Protein AF-A0A2D4LIB2-F1 (afdb_monomer)

InterPro domains:
  IPR039721 D-glucuronyl C5-epimerase [PTHR13174] (1-254)
  IPR059154 D-glucuronyl C5-epimerase, beta-sandwich domain [PF21174] (165-255)

Structure (mmCIF, N/CA/C/O backbone):
data_AF-A0A2D4LIB2-F1
#
_entry.id   AF-A0A2D4LIB2-F1
#
loop_
_atom_site.group_PDB
_atom_site.id
_atom_site.type_symbol
_atom_site.label_atom_id
_atom_site.label_alt_id
_atom_site.label_comp_id
_atom_site.label_asym_id
_atom_site.label_entity_id
_atom_site.label_seq_id
_atom_site.pdbx_PDB_ins_code
_atom_site.Cartn_x
_atom_site.Cartn_y
_atom_site.Cartn_z
_atom_site.occupancy
_atom_site.B_iso_or_equiv
_atom_site.auth_seq_id
_atom_site.auth_comp_id
_atom_site.auth_asym_id
_atom_site.auth_atom_id
_atom_site.pdbx_PDB_model_num
ATOM 1 N N . GLU A 1 1 ? 16.995 -0.533 -49.719 1.00 93.75 1 GLU A N 1
ATOM 2 C CA . GLU A 1 1 ? 16.446 -1.834 -50.165 1.00 93.75 1 GLU A CA 1
ATOM 3 C C . GLU A 1 1 ? 16.455 -2.835 -49.018 1.00 93.75 1 GLU A C 1
ATOM 5 O O . GLU A 1 1 ? 17.121 -2.591 -48.014 1.00 93.75 1 GLU A O 1
ATOM 10 N N . ASP A 1 2 ? 15.695 -3.917 -49.139 1.00 95.62 2 ASP A N 1
ATOM 11 C CA . ASP A 1 2 ? 15.653 -4.980 -48.134 1.00 95.62 2 ASP A CA 1
ATOM 12 C C . ASP A 1 2 ? 16.861 -5.898 -48.322 1.00 95.62 2 ASP A C 1
ATOM 14 O O . ASP A 1 2 ? 17.218 -6.224 -49.454 1.00 95.62 2 ASP A O 1
ATOM 18 N N . ILE A 1 3 ? 17.488 -6.312 -47.222 1.00 97.50 3 ILE A N 1
ATOM 19 C CA . ILE A 1 3 ? 18.646 -7.212 -47.242 1.00 97.50 3 ILE A CA 1
ATOM 20 C C . ILE A 1 3 ? 18.499 -8.294 -46.173 1.00 97.50 3 ILE A C 1
ATOM 22 O O . ILE A 1 3 ? 18.006 -8.038 -45.072 1.00 97.50 3 ILE A O 1
ATOM 26 N N . ASP A 1 4 ? 18.933 -9.503 -46.510 1.00 98.19 4 ASP A N 1
ATOM 27 C CA . ASP A 1 4 ? 19.027 -10.610 -45.567 1.00 98.19 4 ASP A CA 1
ATOM 28 C C . ASP A 1 4 ? 20.322 -10.497 -44.761 1.00 98.19 4 ASP A C 1
ATOM 30 O O . ASP A 1 4 ? 21.414 -10.410 -45.324 1.00 98.19 4 ASP A O 1
ATOM 34 N N . CYS A 1 5 ? 20.199 -10.494 -43.435 1.00 98.00 5 CYS A N 1
ATOM 35 C CA . CYS A 1 5 ? 21.327 -10.460 -42.510 1.00 98.00 5 CYS A CA 1
ATOM 36 C C . CYS A 1 5 ? 21.432 -11.813 -41.801 1.00 98.00 5 CYS A C 1
ATOM 38 O O . CYS A 1 5 ? 20.586 -12.137 -40.965 1.00 98.00 5 CYS A O 1
ATOM 40 N N . LEU A 1 6 ? 22.450 -12.599 -42.154 1.00 98.12 6 LEU A N 1
ATOM 41 C CA . LEU A 1 6 ? 22.767 -13.868 -41.499 1.00 98.12 6 LEU A CA 1
ATOM 42 C C . LEU A 1 6 ? 23.527 -13.591 -40.197 1.00 98.12 6 LEU A C 1
ATOM 44 O O . LEU A 1 6 ? 24.585 -12.965 -40.213 1.00 98.12 6 LEU A O 1
ATOM 48 N N . ILE A 1 7 ? 22.970 -14.030 -39.072 1.00 98.19 7 ILE A N 1
ATOM 49 C CA . ILE A 1 7 ? 23.533 -13.821 -37.739 1.00 98.19 7 ILE A CA 1
ATOM 50 C C . ILE A 1 7 ? 24.219 -15.113 -37.299 1.00 98.19 7 ILE A C 1
ATOM 52 O O . ILE A 1 7 ? 23.556 -16.137 -37.148 1.00 98.19 7 ILE A O 1
ATOM 56 N N . ASN A 1 8 ? 25.541 -15.050 -37.102 1.00 97.44 8 ASN A N 1
ATOM 57 C CA . ASN A 1 8 ? 26.391 -16.157 -36.637 1.00 97.44 8 ASN A CA 1
ATOM 58 C C . ASN A 1 8 ? 26.203 -17.488 -37.396 1.00 97.44 8 ASN A C 1
ATOM 60 O O . ASN A 1 8 ? 26.377 -18.546 -36.807 1.00 97.44 8 ASN A O 1
ATOM 64 N N . ASP A 1 9 ? 25.818 -17.445 -38.676 1.00 97.62 9 ASP A N 1
ATOM 65 C CA . ASP A 1 9 ? 25.502 -18.625 -39.498 1.00 97.62 9 ASP A CA 1
ATOM 66 C C . ASP A 1 9 ? 24.335 -19.504 -38.990 1.00 97.62 9 ASP A C 1
ATOM 68 O O . ASP A 1 9 ? 24.150 -20.625 -39.465 1.00 97.62 9 ASP A O 1
ATOM 72 N N . GLU A 1 10 ? 23.502 -18.998 -38.074 1.00 97.06 10 GLU A N 1
ATOM 73 C CA . GLU A 1 10 ? 22.415 -19.770 -37.447 1.00 97.06 10 GLU A CA 1
ATOM 74 C C . GLU A 1 10 ? 21.023 -19.356 -37.937 1.00 97.06 10 GLU A C 1
ATOM 76 O O . GLU A 1 10 ? 20.193 -20.205 -38.273 1.00 97.06 10 GLU A O 1
ATOM 81 N N . HIS A 1 11 ? 20.746 -18.052 -37.996 1.00 96.31 11 HIS A N 1
ATOM 82 C CA . HIS A 1 11 ? 19.439 -17.539 -38.409 1.00 96.31 11 HIS A CA 1
ATOM 83 C C . HIS A 1 11 ? 19.550 -16.247 -39.214 1.00 96.31 11 HIS A C 1
ATOM 85 O O . HIS A 1 11 ? 20.472 -15.449 -39.048 1.00 96.31 11 HIS A O 1
ATOM 91 N N . THR A 1 12 ? 18.558 -16.016 -40.073 1.00 97.94 12 THR A N 1
ATOM 92 C CA . THR A 1 12 ? 18.494 -14.841 -40.949 1.00 97.94 12 THR A CA 1
ATOM 93 C C . THR A 1 12 ? 17.407 -13.880 -40.484 1.00 97.94 12 THR A C 1
ATOM 95 O O . THR A 1 12 ? 16.270 -14.289 -40.243 1.00 97.94 12 THR A O 1
ATOM 98 N N . ILE A 1 13 ? 17.734 -12.590 -40.411 1.00 98.06 13 ILE A N 1
ATOM 99 C CA . ILE A 1 13 ? 16.781 -11.505 -40.136 1.00 98.06 13 ILE A CA 1
ATOM 100 C C . ILE A 1 13 ? 16.670 -10.552 -41.331 1.00 98.06 13 ILE A C 1
ATOM 102 O O . ILE A 1 13 ? 17.552 -10.504 -42.188 1.00 98.06 13 ILE A O 1
ATOM 106 N N . LYS A 1 14 ? 15.586 -9.769 -41.376 1.00 98.19 14 LYS A N 1
ATOM 107 C CA . LYS A 1 14 ? 15.375 -8.736 -42.400 1.00 98.19 14 LYS A CA 1
ATOM 108 C C . LYS A 1 14 ? 15.945 -7.396 -41.939 1.00 98.19 14 LYS A C 1
ATOM 110 O O . LYS A 1 14 ? 15.457 -6.827 -40.965 1.00 98.19 14 LYS A O 1
ATOM 115 N N . GLY A 1 15 ? 16.951 -6.899 -42.654 1.00 97.69 15 GLY A N 1
ATOM 116 C CA . GLY A 1 15 ? 17.513 -5.561 -42.493 1.00 97.69 15 GLY A CA 1
ATOM 117 C C . GLY A 1 15 ? 17.069 -4.592 -43.591 1.00 97.69 15 GLY A C 1
ATOM 118 O O . GLY A 1 15 ? 16.281 -4.920 -44.486 1.00 97.69 15 GLY A O 1
ATOM 119 N N . ARG A 1 16 ? 17.611 -3.377 -43.532 1.00 98.31 16 ARG A N 1
ATOM 120 C CA . ARG A 1 16 ? 17.543 -2.375 -44.605 1.00 98.31 16 ARG A CA 1
ATOM 121 C C . ARG A 1 16 ? 18.960 -1.989 -45.016 1.00 98.31 16 ARG A C 1
ATOM 123 O O . ARG A 1 16 ? 19.847 -1.931 -44.174 1.00 98.31 16 ARG A O 1
ATOM 130 N N . ARG A 1 17 ? 19.175 -1.708 -46.297 1.00 97.69 17 ARG A N 1
ATOM 131 C CA . ARG A 1 17 ? 20.443 -1.199 -46.832 1.00 97.69 17 ARG A CA 1
ATOM 132 C C . ARG A 1 17 ? 20.215 0.096 -47.598 1.00 97.69 17 ARG A C 1
ATOM 134 O O . ARG A 1 17 ? 19.346 0.140 -48.473 1.00 97.69 17 ARG A O 1
ATOM 141 N N . GLU A 1 18 ? 21.024 1.110 -47.316 1.00 97.75 18 GLU A N 1
ATOM 142 C CA . GLU A 1 18 ? 21.077 2.365 -48.071 1.00 97.75 18 GLU A CA 1
ATOM 143 C C . GLU A 1 18 ? 22.531 2.637 -48.476 1.00 97.75 18 GLU A C 1
ATOM 145 O O . GLU A 1 18 ? 23.393 2.933 -47.652 1.00 97.75 18 GLU A O 1
ATOM 150 N N . GLY A 1 19 ? 22.842 2.447 -49.764 1.00 95.81 19 GLY A N 1
ATOM 151 C CA . GLY A 1 19 ? 24.216 2.518 -50.263 1.00 95.81 19 GLY A CA 1
ATOM 152 C C . GLY A 1 19 ? 25.131 1.478 -49.602 1.00 95.81 19 GLY A C 1
ATOM 153 O O . GLY A 1 19 ? 24.995 0.273 -49.836 1.00 95.81 19 GLY A O 1
ATOM 154 N N . ASN A 1 20 ? 26.075 1.948 -48.786 1.00 96.88 20 ASN A N 1
ATOM 155 C CA . ASN A 1 20 ? 27.024 1.102 -48.053 1.00 96.88 20 ASN A CA 1
ATOM 156 C C . ASN A 1 20 ? 26.619 0.850 -46.593 1.00 96.88 20 ASN A C 1
ATOM 158 O O . ASN A 1 20 ? 27.271 0.051 -45.925 1.00 96.88 20 ASN A O 1
ATOM 162 N N . GLU A 1 21 ? 25.567 1.501 -46.097 1.00 98.25 21 GLU A N 1
ATOM 163 C CA . GLU A 1 21 ? 25.102 1.348 -44.720 1.00 98.25 21 GLU A CA 1
ATOM 164 C C . GLU A 1 21 ? 24.036 0.254 -44.624 1.00 98.25 21 GLU A C 1
ATOM 166 O O . GLU A 1 21 ? 23.139 0.155 -45.466 1.00 98.25 21 GLU A O 1
ATOM 171 N N . VAL A 1 22 ? 24.143 -0.577 -43.585 1.00 98.00 22 VAL A N 1
ATOM 172 C CA . VAL A 1 22 ? 23.185 -1.638 -43.259 1.00 98.00 22 VAL A CA 1
ATOM 173 C C . VAL A 1 22 ? 22.565 -1.329 -41.902 1.00 98.00 22 VAL A C 1
ATOM 175 O O . VAL A 1 22 ? 23.270 -1.129 -40.915 1.00 98.00 22 VAL A O 1
ATOM 178 N N . PHE A 1 23 ? 21.240 -1.328 -41.855 1.00 98.31 23 PHE A N 1
ATOM 179 C CA . PHE A 1 23 ? 20.430 -1.052 -40.679 1.00 98.31 23 PHE A CA 1
ATOM 180 C C . PHE A 1 23 ? 19.736 -2.335 -40.229 1.00 98.31 23 PHE A C 1
ATOM 182 O O . PHE A 1 23 ? 19.078 -3.018 -41.021 1.00 98.31 23 PHE A O 1
ATOM 189 N N . LEU A 1 24 ? 19.866 -2.648 -38.943 1.00 98.44 24 LEU A N 1
ATOM 190 C CA . LEU A 1 24 ? 19.262 -3.827 -38.330 1.00 98.44 24 LEU A CA 1
ATOM 191 C C . LEU A 1 24 ? 17.990 -3.445 -37.563 1.00 98.44 24 LEU A C 1
ATOM 193 O O . LEU A 1 24 ? 17.928 -2.361 -36.976 1.00 98.44 24 LEU A O 1
ATOM 197 N N . PRO A 1 25 ? 16.971 -4.320 -37.532 1.00 98.06 25 PRO A N 1
ATOM 198 C CA . PRO A 1 25 ? 15.743 -4.042 -36.803 1.00 98.06 25 PRO A CA 1
ATOM 199 C C . PRO A 1 25 ? 16.004 -4.034 -35.294 1.00 98.06 25 PRO A C 1
ATOM 201 O O . PRO A 1 25 ? 16.549 -4.994 -34.742 1.00 98.06 25 PRO A O 1
ATOM 204 N N . PHE A 1 26 ? 15.560 -2.978 -34.605 1.00 98.31 26 PHE A N 1
ATOM 205 C CA . PHE A 1 26 ? 15.783 -2.854 -33.162 1.00 98.31 26 PHE A CA 1
ATOM 206 C C . PHE A 1 26 ? 15.142 -3.993 -32.354 1.00 98.31 26 PHE A C 1
ATOM 208 O O . PHE A 1 26 ? 15.701 -4.402 -31.348 1.00 98.31 26 PHE A O 1
ATOM 215 N N . SER A 1 27 ? 14.043 -4.587 -32.828 1.00 97.75 27 SER A N 1
ATOM 216 C CA . SER A 1 27 ? 13.424 -5.762 -32.191 1.00 97.75 27 SER A CA 1
ATOM 217 C C . SER A 1 27 ? 14.347 -6.986 -32.109 1.00 97.75 27 SER A C 1
ATOM 219 O O . SER A 1 27 ? 14.171 -7.830 -31.229 1.00 97.75 27 SER A O 1
ATOM 221 N N . TRP A 1 28 ? 15.323 -7.100 -33.017 1.00 98.12 28 TRP A N 1
ATOM 222 C CA . TRP A 1 28 ? 16.392 -8.090 -32.910 1.00 98.12 28 TRP A CA 1
ATOM 223 C C . TRP A 1 28 ? 17.509 -7.592 -31.988 1.00 98.12 28 TRP A C 1
ATOM 225 O O . TRP A 1 28 ? 17.922 -8.337 -31.106 1.00 98.12 28 TRP A O 1
ATOM 235 N N . VAL A 1 29 ? 17.951 -6.336 -32.146 1.00 98.38 29 VAL A N 1
ATOM 236 C CA . VAL A 1 29 ? 19.021 -5.727 -31.328 1.00 98.38 29 VAL A CA 1
ATOM 237 C C . VAL A 1 29 ? 18.690 -5.798 -29.831 1.00 98.38 29 VAL A C 1
ATOM 239 O O . VAL A 1 29 ? 19.526 -6.232 -29.048 1.00 98.38 29 VAL A O 1
ATOM 242 N N . GLU A 1 30 ? 17.465 -5.432 -29.449 1.00 98.25 30 GLU A N 1
ATOM 243 C CA . GLU A 1 30 ? 16.934 -5.476 -28.080 1.00 98.25 30 GLU A CA 1
ATOM 244 C C . GLU A 1 30 ? 17.098 -6.859 -27.448 1.00 98.25 30 GLU A C 1
ATOM 246 O O . GLU A 1 30 ? 17.653 -6.984 -26.360 1.00 98.25 30 GLU A O 1
ATOM 251 N N . LYS A 1 31 ? 16.667 -7.911 -28.150 1.00 97.81 31 LYS A N 1
ATOM 252 C CA . LYS A 1 31 ? 16.706 -9.284 -27.630 1.00 97.81 31 LYS A CA 1
ATOM 253 C C . LYS A 1 31 ? 18.100 -9.892 -27.670 1.00 97.81 31 LYS A C 1
ATOM 255 O O . LYS A 1 31 ? 18.456 -10.637 -26.769 1.00 97.81 31 LYS A O 1
ATOM 260 N N . TYR A 1 32 ? 18.860 -9.615 -28.725 1.00 98.00 32 TYR A N 1
ATOM 261 C CA . TYR A 1 32 ? 20.170 -10.220 -28.935 1.00 98.00 32 TYR A CA 1
ATOM 262 C C . TYR A 1 32 ? 21.236 -9.624 -28.006 1.00 98.00 32 TYR A C 1
ATOM 264 O O . TYR A 1 32 ? 22.094 -10.353 -27.522 1.00 98.00 32 TYR A O 1
ATOM 272 N N . PHE A 1 33 ? 21.177 -8.313 -27.745 1.00 98.25 33 PHE A N 1
ATOM 273 C CA . PHE A 1 33 ? 22.133 -7.617 -26.876 1.00 98.25 33 PHE A CA 1
ATOM 274 C C . PHE A 1 33 ? 21.591 -7.300 -25.475 1.00 98.25 33 PHE A C 1
ATOM 276 O O . PHE A 1 33 ? 22.323 -6.718 -24.680 1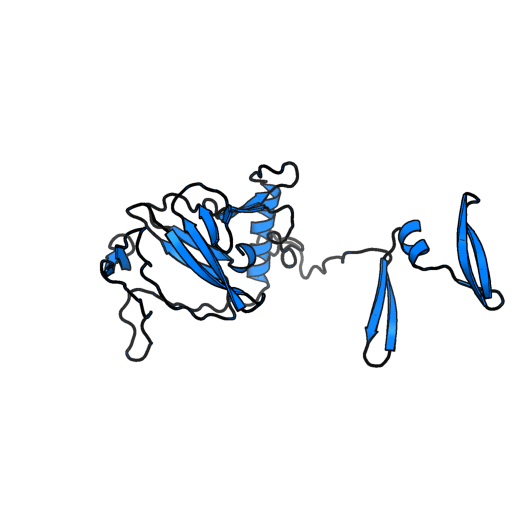.00 98.25 33 PHE A O 1
ATOM 283 N N . GLU A 1 34 ? 20.337 -7.653 -25.176 1.00 98.19 34 GLU A N 1
ATOM 284 C CA . GLU A 1 34 ? 19.665 -7.370 -23.896 1.00 98.19 34 GLU A CA 1
ATOM 285 C C . GLU A 1 34 ? 19.668 -5.872 -23.524 1.00 98.19 34 GLU A C 1
ATOM 287 O O . GLU A 1 34 ? 19.937 -5.468 -22.391 1.00 98.19 34 GLU A O 1
ATOM 292 N N . VAL A 1 35 ? 19.355 -5.032 -24.513 1.00 98.44 35 VAL A N 1
ATOM 293 C CA . VAL A 1 35 ? 19.328 -3.560 -24.422 1.00 98.44 35 VAL A CA 1
ATOM 294 C C . VAL A 1 35 ? 17.911 -3.022 -24.593 1.00 98.44 35 VAL A C 1
ATOM 296 O O . VAL A 1 35 ? 17.049 -3.706 -25.126 1.00 98.44 35 VAL A O 1
ATOM 299 N N . TYR A 1 36 ? 17.663 -1.778 -24.186 1.00 98.25 36 TYR A N 1
ATOM 300 C CA . TYR A 1 36 ? 16.318 -1.203 -24.111 1.00 98.25 36 TYR A CA 1
ATOM 301 C C . TYR A 1 36 ? 16.160 -0.047 -25.089 1.00 98.25 36 TYR A C 1
ATOM 303 O O . TYR A 1 36 ? 17.088 0.733 -25.315 1.00 98.25 36 TYR A O 1
ATOM 311 N N . GLY A 1 37 ? 14.959 0.118 -25.632 1.00 97.38 37 GLY A N 1
ATOM 312 C CA . GLY A 1 37 ? 14.656 1.292 -26.433 1.00 97.38 37 GLY A CA 1
ATOM 313 C C . GLY A 1 37 ? 13.170 1.523 -26.616 1.00 97.38 37 GLY A C 1
ATOM 314 O O . GLY A 1 37 ? 12.364 0.600 -26.545 1.00 97.38 37 GLY A O 1
ATOM 315 N N . LYS A 1 38 ? 12.795 2.782 -26.831 1.00 97.50 38 LYS A N 1
ATOM 316 C CA . LYS A 1 38 ? 11.406 3.170 -27.097 1.00 97.50 38 LYS A CA 1
ATOM 317 C 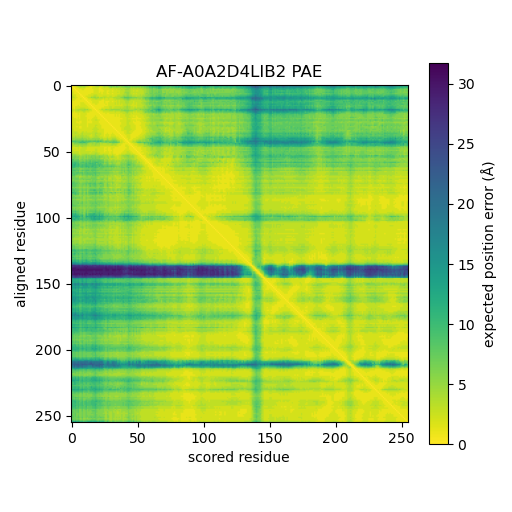C . LYS A 1 38 ? 11.341 4.423 -27.955 1.00 97.50 38 LYS A C 1
ATOM 319 O O . LYS A 1 38 ? 12.264 5.232 -27.950 1.00 97.50 38 LYS A O 1
ATOM 324 N N . ILE A 1 39 ? 10.225 4.607 -28.650 1.00 97.75 39 ILE A N 1
ATOM 325 C CA . ILE A 1 39 ? 9.915 5.874 -29.313 1.00 97.75 39 ILE A CA 1
ATOM 326 C C . ILE A 1 39 ? 9.242 6.784 -28.284 1.00 97.75 39 ILE A C 1
ATOM 328 O O . ILE A 1 39 ? 8.214 6.428 -27.710 1.00 97.75 39 ILE A O 1
ATOM 332 N N . ALA A 1 40 ? 9.849 7.937 -28.025 1.00 96.50 40 ALA A N 1
ATOM 333 C CA . ALA A 1 40 ? 9.296 9.000 -27.204 1.00 96.50 40 ALA A CA 1
ATOM 334 C C . ALA A 1 40 ? 8.749 10.110 -28.109 1.00 96.50 40 ALA A C 1
ATOM 336 O O . ALA A 1 40 ? 9.436 10.562 -29.028 1.00 96.50 40 ALA A O 1
ATOM 337 N N . GLN A 1 41 ? 7.516 10.533 -27.835 1.00 96.69 41 GLN A N 1
ATOM 338 C CA . GLN A 1 41 ? 6.868 11.636 -28.537 1.00 96.69 41 GLN A CA 1
ATOM 339 C C . GLN A 1 41 ? 7.197 12.945 -27.825 1.00 96.69 41 GLN A C 1
ATOM 341 O O . GLN A 1 41 ? 6.984 13.082 -26.618 1.00 96.69 41 GLN A O 1
ATOM 346 N N . TYR A 1 42 ? 7.719 13.897 -28.583 1.00 95.31 42 TYR A N 1
ATOM 347 C CA . TYR A 1 42 ? 7.969 15.264 -28.156 1.00 95.31 42 TYR A CA 1
ATOM 348 C C . TYR A 1 42 ? 7.081 16.213 -28.950 1.00 95.31 42 TYR A C 1
ATOM 350 O O . TYR A 1 42 ? 6.507 15.849 -29.976 1.00 95.31 42 TYR A O 1
ATOM 358 N N . ASP A 1 43 ? 6.970 17.452 -28.476 1.00 95.19 43 ASP A N 1
ATOM 359 C CA . ASP A 1 43 ? 6.219 18.471 -29.199 1.00 95.19 43 ASP A CA 1
ATOM 360 C C . ASP A 1 43 ? 6.850 18.708 -30.582 1.00 95.19 43 ASP A C 1
ATOM 362 O O . ASP A 1 43 ? 7.976 19.198 -30.704 1.00 95.19 43 ASP A O 1
ATOM 366 N N . GLY A 1 44 ? 6.135 18.277 -31.622 1.00 94.94 44 GLY A N 1
ATOM 367 C CA . GLY A 1 44 ? 6.531 18.407 -33.021 1.00 94.94 44 GLY A CA 1
ATOM 368 C C . GLY A 1 44 ? 7.467 17.330 -33.582 1.00 94.94 44 GLY A C 1
ATOM 369 O O . GLY A 1 44 ? 7.805 17.429 -34.761 1.00 94.94 44 GLY A O 1
ATOM 370 N N . TYR A 1 45 ? 7.895 16.317 -32.816 1.00 95.50 45 TYR A N 1
ATOM 371 C CA . TYR A 1 45 ? 8.719 15.227 -33.360 1.00 95.50 45 TYR A CA 1
ATOM 372 C C . TYR A 1 45 ? 8.740 13.966 -32.490 1.00 95.50 45 TYR A C 1
ATOM 374 O O . TYR A 1 45 ? 8.606 14.020 -31.270 1.00 95.50 45 TYR A O 1
ATOM 382 N N . ASP A 1 46 ? 9.034 12.837 -33.129 1.00 97.50 46 ASP A N 1
ATOM 383 C CA . ASP A 1 46 ? 9.290 11.569 -32.453 1.00 97.50 46 ASP A CA 1
ATOM 384 C C . ASP A 1 46 ? 10.794 11.298 -32.385 1.00 97.50 46 ASP A C 1
ATOM 386 O O . ASP A 1 46 ? 11.546 11.595 -33.318 1.00 97.50 46 ASP A O 1
ATOM 390 N N . ARG A 1 47 ? 11.249 10.706 -31.279 1.00 98.06 47 ARG A N 1
ATOM 391 C CA . ARG A 1 47 ? 12.651 10.329 -31.087 1.00 98.06 47 ARG A CA 1
ATOM 392 C C . ARG A 1 47 ? 12.761 8.928 -30.516 1.00 98.06 47 ARG A C 1
ATOM 394 O O . ARG A 1 47 ? 12.147 8.611 -29.503 1.00 98.06 47 ARG A O 1
ATOM 401 N N . PHE A 1 48 ? 13.596 8.102 -31.135 1.00 98.00 48 PHE A N 1
ATOM 402 C CA . PHE A 1 48 ? 13.981 6.824 -30.556 1.00 98.00 48 PHE A CA 1
ATOM 403 C C . PHE A 1 48 ? 15.031 7.040 -29.459 1.00 98.00 48 PHE A C 1
ATOM 405 O O . PHE A 1 48 ? 16.089 7.617 -29.707 1.00 98.00 48 PHE A O 1
ATOM 412 N N . GLU A 1 49 ? 14.734 6.590 -28.245 1.00 98.06 49 GLU A N 1
ATOM 413 C CA . GLU A 1 49 ? 15.636 6.648 -27.099 1.00 98.06 49 GLU A CA 1
ATOM 414 C C . GLU A 1 49 ? 16.185 5.257 -26.817 1.00 98.06 49 GLU A C 1
ATOM 416 O O . GLU A 1 49 ? 15.433 4.348 -26.470 1.00 98.06 49 GLU A O 1
ATOM 421 N N . PHE A 1 50 ? 17.498 5.107 -26.962 1.00 98.19 50 PHE A N 1
ATOM 422 C CA . PHE A 1 50 ? 18.221 3.880 -26.656 1.00 98.19 50 PHE A CA 1
ATOM 423 C C . PHE A 1 50 ? 18.832 3.951 -25.256 1.00 98.19 50 PHE A C 1
ATOM 425 O O . PHE A 1 50 ? 19.402 4.975 -24.875 1.00 98.19 50 PHE A O 1
ATOM 432 N N . SER A 1 51 ? 18.780 2.847 -24.516 1.00 98.00 51 SER A N 1
ATOM 433 C CA . SER A 1 51 ? 19.477 2.691 -23.245 1.00 98.00 51 SER A CA 1
ATOM 434 C C . SER A 1 51 ? 20.140 1.326 -23.156 1.00 98.00 51 SER A C 1
ATOM 436 O O . SER A 1 51 ? 19.516 0.291 -23.384 1.00 98.00 51 SER A O 1
ATOM 438 N N . HIS A 1 52 ? 21.407 1.320 -22.754 1.00 97.88 52 HIS A N 1
ATOM 439 C CA . HIS A 1 52 ? 22.140 0.076 -22.540 1.00 97.88 52 HIS A CA 1
ATOM 440 C C . HIS A 1 52 ? 21.643 -0.696 -21.307 1.00 97.88 52 HIS A C 1
ATOM 442 O O . HIS A 1 52 ? 21.794 -1.907 -21.233 1.00 97.88 52 HIS A O 1
ATOM 448 N N . SER A 1 53 ? 21.041 -0.009 -20.336 1.00 96.44 53 SER A N 1
ATOM 449 C CA . SER A 1 53 ? 20.536 -0.613 -19.104 1.00 96.44 53 SER A CA 1
ATOM 450 C C . SER A 1 53 ? 19.242 0.048 -18.632 1.00 96.44 53 SER A C 1
ATOM 452 O O . SER A 1 53 ? 18.828 1.100 -19.125 1.00 96.44 53 SER A O 1
ATOM 454 N N . TYR A 1 54 ? 18.598 -0.576 -17.653 1.00 92.56 54 TYR A N 1
ATOM 455 C CA . TYR A 1 54 ? 17.519 0.014 -16.869 1.00 92.56 54 TYR A CA 1
ATOM 456 C C . TYR A 1 54 ? 18.024 0.329 -15.457 1.00 92.56 54 TYR A C 1
ATOM 458 O O . TYR A 1 54 ? 19.082 -0.151 -15.049 1.00 92.56 54 TYR A O 1
ATOM 466 N N . SER A 1 55 ? 17.244 1.105 -14.699 1.00 92.56 55 SER A N 1
ATOM 467 C CA . SER A 1 55 ? 17.598 1.702 -13.398 1.00 92.56 55 SER A CA 1
ATOM 468 C C . SER A 1 55 ? 18.541 2.911 -13.481 1.00 92.56 55 SER A C 1
ATOM 470 O O . SER A 1 55 ? 19.119 3.223 -14.519 1.00 92.56 55 SER A O 1
ATOM 472 N N . LYS A 1 56 ? 18.630 3.653 -12.376 1.00 94.06 56 LYS A N 1
ATOM 473 C CA . LYS A 1 56 ? 19.477 4.839 -12.236 1.00 94.06 56 LYS A CA 1
ATOM 474 C C . LYS A 1 56 ? 20.244 4.751 -10.927 1.00 94.06 56 LYS A C 1
ATOM 476 O O . LYS A 1 56 ? 19.717 4.260 -9.930 1.00 94.06 56 LYS A O 1
ATOM 481 N N . VAL A 1 57 ? 21.469 5.265 -10.931 1.00 95.75 57 VAL A N 1
ATOM 482 C CA . VAL A 1 57 ? 22.258 5.424 -9.708 1.00 95.75 57 VAL A CA 1
ATOM 483 C C . VAL A 1 57 ? 21.643 6.544 -8.872 1.00 95.75 57 VAL A C 1
ATOM 485 O O . VAL A 1 57 ? 21.274 7.592 -9.400 1.00 95.75 57 VAL A O 1
ATOM 488 N N . TYR A 1 58 ? 21.519 6.312 -7.568 1.00 95.06 58 TYR A N 1
ATOM 489 C CA . TYR A 1 58 ? 21.023 7.318 -6.639 1.00 95.06 58 TYR A CA 1
ATOM 490 C C . TYR A 1 58 ? 22.052 8.435 -6.435 1.00 95.06 58 TYR A C 1
ATOM 492 O O . TYR A 1 58 ? 23.218 8.174 -6.137 1.00 95.06 58 TYR A O 1
ATOM 500 N N . THR A 1 59 ? 21.606 9.684 -6.555 1.00 95.44 59 THR A N 1
ATOM 501 C CA . THR A 1 59 ? 22.448 10.860 -6.320 1.00 95.44 59 THR A CA 1
ATOM 502 C C . THR A 1 59 ? 22.495 11.171 -4.827 1.00 95.44 59 THR A C 1
ATOM 504 O O . THR A 1 59 ? 21.641 11.881 -4.296 1.00 95.44 59 THR A O 1
ATOM 507 N N . GLN A 1 60 ? 23.504 10.634 -4.143 1.00 95.69 60 GLN A N 1
ATOM 508 C CA . GLN A 1 60 ? 23.728 10.882 -2.721 1.00 95.69 60 GLN A CA 1
ATOM 509 C C . GLN A 1 60 ? 23.942 12.381 -2.446 1.00 95.69 60 GLN A C 1
ATOM 511 O O . GLN A 1 60 ? 24.844 13.001 -3.005 1.00 95.69 60 GLN A O 1
ATOM 516 N N . ARG A 1 61 ? 23.117 12.962 -1.563 1.00 95.56 61 ARG A N 1
ATOM 517 C CA . ARG A 1 61 ? 23.158 14.400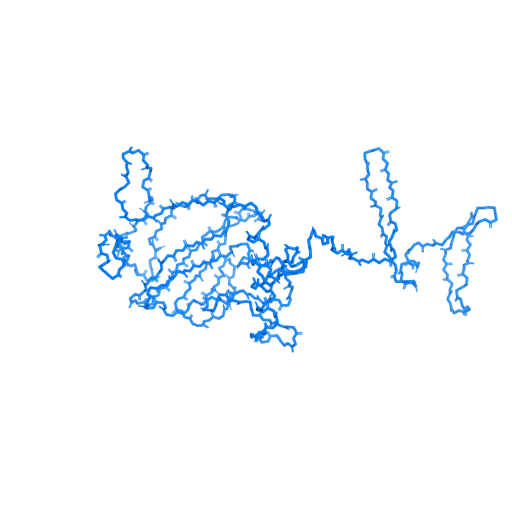 -1.228 1.00 95.56 61 ARG A CA 1
ATOM 518 C C . ARG A 1 61 ? 24.143 14.756 -0.111 1.00 95.56 61 ARG A C 1
ATOM 520 O O . ARG A 1 61 ? 24.599 15.891 -0.047 1.00 95.56 61 ARG A O 1
ATOM 527 N N . ALA A 1 62 ? 24.453 13.805 0.768 1.00 96.00 62 ALA A N 1
ATOM 528 C CA . ALA A 1 62 ? 25.346 13.987 1.910 1.00 96.00 62 ALA A CA 1
ATOM 529 C C . ALA A 1 62 ? 26.010 12.653 2.303 1.00 96.00 62 ALA A C 1
ATOM 531 O O . ALA A 1 62 ? 25.460 11.593 1.977 1.00 96.00 62 ALA A O 1
ATOM 532 N N . PRO A 1 63 ? 27.162 12.665 3.005 1.00 97.94 63 PRO A N 1
ATOM 533 C CA . PRO A 1 63 ? 27.735 11.462 3.607 1.00 97.94 63 PRO A CA 1
ATOM 534 C C . PRO A 1 63 ? 26.712 10.726 4.479 1.00 97.94 63 PRO A C 1
ATOM 536 O O . PRO A 1 63 ? 25.886 11.353 5.136 1.00 97.94 63 PRO A O 1
ATOM 539 N N . TYR A 1 64 ? 26.758 9.395 4.474 1.00 98.06 64 TYR A N 1
ATOM 540 C CA . TYR A 1 64 ? 25.817 8.582 5.242 1.00 98.06 64 TYR A CA 1
ATOM 541 C C . TYR A 1 64 ? 26.009 8.772 6.751 1.00 98.06 64 TYR A C 1
ATOM 543 O O . TYR A 1 64 ? 27.139 8.784 7.244 1.00 98.06 64 TYR A O 1
ATOM 551 N N . HIS A 1 65 ? 24.894 8.835 7.474 1.00 97.38 65 HIS A N 1
ATOM 552 C CA . HIS A 1 65 ? 24.837 8.766 8.927 1.00 97.38 65 HIS A CA 1
ATOM 553 C C . HIS A 1 65 ? 23.617 7.920 9.359 1.00 97.38 65 HIS A C 1
ATOM 555 O O . HIS A 1 65 ? 22.631 7.873 8.619 1.00 97.38 65 HIS A O 1
ATOM 561 N N . PRO A 1 66 ? 23.665 7.212 10.507 1.00 98.25 66 PRO A N 1
ATOM 562 C CA . PRO A 1 66 ? 22.648 6.211 10.869 1.00 98.25 66 PRO A CA 1
ATOM 563 C C . PRO A 1 66 ? 21.229 6.742 11.129 1.00 98.25 66 PRO A C 1
ATOM 565 O O . PRO A 1 66 ? 20.276 5.976 11.038 1.00 98.25 66 PRO A O 1
ATOM 568 N N . ASP A 1 67 ? 21.091 8.021 11.470 1.00 98.06 67 ASP A N 1
ATOM 569 C CA . ASP A 1 67 ? 19.830 8.747 11.685 1.00 98.06 67 ASP A CA 1
ATOM 570 C C . ASP A 1 67 ? 19.374 9.536 10.440 1.00 98.06 67 ASP A C 1
ATOM 572 O O . ASP A 1 67 ? 18.454 10.348 10.501 1.00 98.06 67 ASP A O 1
ATOM 576 N N . GLY A 1 68 ? 20.046 9.337 9.305 1.00 97.94 68 GLY A N 1
ATOM 577 C CA . GLY A 1 68 ? 19.702 9.943 8.023 1.00 97.94 68 GLY A CA 1
ATOM 578 C C . GLY A 1 68 ? 18.874 9.025 7.133 1.00 97.94 68 GLY A C 1
ATOM 579 O O . GLY A 1 68 ? 18.496 7.915 7.503 1.00 97.94 68 GLY A O 1
ATOM 580 N N . VAL A 1 69 ? 18.631 9.477 5.900 1.00 97.94 69 VAL A N 1
ATOM 581 C CA . VAL A 1 69 ? 17.994 8.640 4.873 1.00 97.94 69 VAL A CA 1
ATOM 582 C C . VAL A 1 69 ? 18.779 7.343 4.664 1.00 97.94 69 VAL A C 1
ATOM 584 O O . VAL A 1 69 ? 20.012 7.337 4.582 1.00 97.94 69 VAL A O 1
ATOM 587 N N . PHE A 1 70 ? 18.065 6.226 4.539 1.00 98.44 70 PHE A N 1
ATOM 588 C CA . PHE A 1 70 ? 18.696 4.929 4.346 1.00 98.44 70 PHE A CA 1
ATOM 589 C C . PHE A 1 70 ? 19.038 4.723 2.867 1.00 98.44 70 PHE A C 1
ATOM 591 O O . PHE A 1 70 ? 18.237 4.217 2.079 1.00 98.44 70 PHE A O 1
ATOM 598 N N . MET A 1 71 ? 20.247 5.135 2.478 1.00 97.75 71 MET A N 1
ATOM 599 C CA . MET A 1 71 ? 20.741 5.043 1.100 1.00 97.75 71 MET A CA 1
ATOM 600 C C . MET A 1 71 ? 19.760 5.710 0.114 1.00 97.75 71 MET A C 1
ATOM 602 O O . MET A 1 71 ? 19.597 6.925 0.151 1.00 97.75 71 MET A O 1
ATOM 606 N N . SER A 1 72 ? 19.099 4.934 -0.749 1.00 97.75 72 SER A N 1
ATOM 607 C CA . SER A 1 72 ? 18.159 5.409 -1.771 1.00 97.75 72 SER 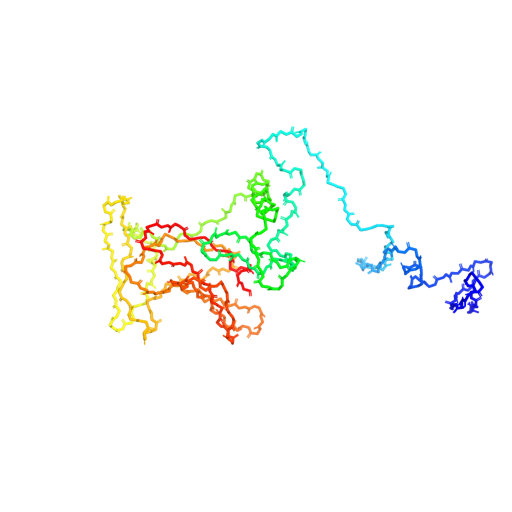A CA 1
ATOM 608 C C . SER A 1 72 ? 16.695 5.081 -1.449 1.00 97.75 72 SER A C 1
ATOM 610 O O . SER A 1 72 ? 15.852 5.102 -2.346 1.00 97.75 72 SER A O 1
ATOM 612 N N . PHE A 1 73 ? 16.387 4.679 -0.212 1.00 98.19 73 PHE A N 1
ATOM 613 C CA . PHE A 1 73 ? 15.077 4.114 0.135 1.00 98.19 73 PHE A CA 1
ATOM 614 C C . PHE A 1 73 ? 13.949 5.150 0.164 1.00 98.19 73 PHE A C 1
ATOM 616 O O . PHE A 1 73 ? 12.784 4.765 0.151 1.00 98.19 73 PHE A O 1
ATOM 623 N N . GLU A 1 74 ? 14.261 6.446 0.115 1.00 97.38 74 GLU A N 1
ATOM 624 C CA . GLU A 1 74 ? 13.264 7.499 -0.130 1.00 97.38 74 GLU A CA 1
ATOM 625 C C . GLU A 1 74 ? 12.485 7.280 -1.438 1.00 97.38 74 GLU A C 1
ATOM 627 O O . GLU A 1 74 ? 11.298 7.569 -1.505 1.00 97.38 74 GLU A O 1
ATOM 632 N N . GLY A 1 75 ? 13.123 6.697 -2.461 1.00 96.44 75 GLY A N 1
ATOM 633 C CA . GLY A 1 75 ? 12.482 6.379 -3.739 1.00 96.44 75 GLY A CA 1
ATOM 634 C C . GLY A 1 75 ? 11.868 4.980 -3.799 1.00 96.44 75 GLY A C 1
ATOM 635 O O . GLY A 1 75 ? 11.451 4.547 -4.872 1.00 96.44 75 GLY A O 1
ATOM 636 N N . TYR A 1 76 ? 11.880 4.221 -2.699 1.00 97.19 76 TYR A N 1
ATOM 637 C CA . TYR A 1 76 ? 11.382 2.846 -2.681 1.00 97.19 76 TYR A CA 1
ATOM 638 C C . TYR A 1 76 ? 9.922 2.826 -2.229 1.00 97.19 76 TYR A C 1
ATOM 640 O O . TYR A 1 76 ? 9.606 3.241 -1.118 1.00 97.19 76 TYR A O 1
ATOM 648 N N . ASN A 1 77 ? 9.054 2.255 -3.061 1.00 97.44 77 ASN A N 1
ATOM 649 C CA . ASN A 1 77 ? 7.687 1.881 -2.699 1.00 97.44 77 ASN A CA 1
ATOM 650 C C . ASN A 1 77 ? 7.691 0.366 -2.496 1.00 97.44 77 ASN A C 1
ATOM 652 O O . ASN A 1 77 ? 7.872 -0.395 -3.451 1.00 97.44 77 ASN A O 1
ATOM 656 N N . VAL A 1 78 ? 7.658 -0.080 -1.243 1.00 98.25 78 VAL A N 1
ATOM 657 C CA . VAL A 1 78 ? 7.830 -1.503 -0.918 1.00 98.25 78 VAL A CA 1
ATOM 658 C C . VAL A 1 78 ? 6.506 -2.229 -1.095 1.00 98.25 78 VAL A C 1
ATOM 660 O O . VAL A 1 78 ? 6.480 -3.286 -1.714 1.00 98.25 78 VAL A O 1
ATOM 663 N N . GLU A 1 79 ? 5.447 -1.614 -0.594 1.00 97.75 79 GLU A N 1
ATOM 664 C CA . GLU A 1 79 ? 4.044 -2.003 -0.583 1.00 97.75 79 GLU A CA 1
ATOM 665 C C . GLU A 1 79 ? 3.459 -2.282 -1.974 1.00 97.75 79 GLU A C 1
ATOM 667 O O . GLU A 1 79 ? 2.677 -3.213 -2.108 1.00 97.75 79 GLU A O 1
ATOM 672 N N . VAL A 1 80 ? 3.918 -1.584 -3.020 1.00 96.88 80 VAL A N 1
ATOM 673 C CA . VAL A 1 80 ? 3.431 -1.769 -4.406 1.00 96.88 80 VAL A CA 1
ATOM 674 C C . VAL A 1 80 ? 4.082 -2.937 -5.152 1.00 96.88 80 VAL A C 1
ATOM 676 O O . VAL A 1 80 ? 3.801 -3.164 -6.324 1.00 96.88 80 VAL A O 1
ATOM 679 N N . ARG A 1 81 ? 5.038 -3.639 -4.536 1.00 97.38 81 ARG A N 1
ATOM 680 C CA . ARG A 1 81 ? 5.717 -4.762 -5.195 1.00 97.38 81 ARG A CA 1
ATOM 681 C C . ARG A 1 81 ? 4.786 -5.970 -5.195 1.00 97.38 81 ARG A C 1
ATOM 683 O O . ARG A 1 81 ? 4.365 -6.376 -4.125 1.00 97.38 81 ARG A O 1
ATOM 690 N N . ASP A 1 82 ? 4.641 -6.655 -6.326 1.00 96.75 82 ASP A N 1
ATOM 691 C CA . ASP A 1 82 ? 3.754 -7.830 -6.482 1.00 96.75 82 ASP A CA 1
ATOM 692 C C . ASP A 1 82 ? 3.999 -8.975 -5.481 1.00 96.75 82 ASP A C 1
ATOM 694 O O . ASP A 1 82 ? 3.131 -9.802 -5.207 1.00 96.75 82 ASP A O 1
ATOM 698 N N . ARG A 1 83 ? 5.213 -9.050 -4.922 1.00 97.25 83 ARG A N 1
ATOM 699 C CA . ARG A 1 83 ? 5.564 -10.018 -3.869 1.00 97.25 83 ARG A CA 1
ATOM 700 C C . ARG A 1 83 ? 5.060 -9.627 -2.477 1.00 97.25 83 ARG A C 1
ATOM 702 O O . ARG A 1 83 ? 5.245 -10.400 -1.540 1.00 97.25 83 ARG A O 1
ATOM 709 N N . VAL A 1 84 ? 4.505 -8.431 -2.302 1.00 98.31 84 VAL A N 1
ATOM 710 C CA . VAL A 1 84 ? 3.752 -8.025 -1.115 1.00 98.31 84 VAL A CA 1
ATOM 711 C C . VAL A 1 84 ? 2.313 -8.458 -1.339 1.00 98.31 84 VAL A C 1
ATOM 713 O O . VAL A 1 84 ? 1.634 -7.952 -2.218 1.00 98.31 84 VAL A O 1
ATOM 716 N N . LYS A 1 85 ? 1.844 -9.407 -0.533 1.00 97.94 85 LYS A N 1
ATOM 717 C CA . LYS A 1 85 ? 0.464 -9.891 -0.617 1.00 97.94 85 LYS A CA 1
ATOM 718 C C . LYS A 1 85 ? -0.531 -8.846 -0.128 1.00 97.94 85 LYS A C 1
ATOM 720 O O . LYS A 1 85 ? -1.588 -8.697 -0.718 1.00 97.94 85 LYS A O 1
ATOM 725 N N . CYS A 1 86 ? -0.204 -8.210 0.995 1.00 98.19 86 CYS A N 1
ATOM 726 C CA . CYS A 1 86 ? -0.960 -7.133 1.626 1.00 98.19 86 CYS A CA 1
ATOM 727 C C . CYS A 1 86 ? -0.172 -6.582 2.830 1.00 98.19 86 CYS A C 1
ATOM 729 O O . CYS A 1 86 ? 0.828 -7.176 3.260 1.00 98.19 86 CYS A O 1
ATOM 731 N N . ILE A 1 87 ? -0.665 -5.498 3.434 1.00 98.62 87 ILE A N 1
ATOM 732 C CA . ILE A 1 87 ? -0.249 -5.054 4.771 1.00 98.62 87 ILE A CA 1
ATOM 733 C C . ILE A 1 87 ? -1.130 -5.747 5.812 1.00 98.62 87 ILE A C 1
ATOM 735 O O . ILE A 1 87 ? -2.350 -5.583 5.810 1.00 98.62 87 ILE A O 1
ATOM 739 N N . SER A 1 88 ? -0.531 -6.531 6.712 1.00 98.44 88 SER A N 1
ATOM 740 C CA . SER A 1 88 ? -1.269 -7.264 7.750 1.00 98.44 88 SER A CA 1
ATOM 741 C C . SER A 1 88 ? -2.137 -6.314 8.584 1.00 98.44 88 SER A C 1
ATOM 743 O O . SER A 1 88 ? -1.651 -5.291 9.066 1.00 98.44 88 SER A O 1
ATOM 745 N N . GLY A 1 89 ? -3.420 -6.640 8.766 1.00 98.12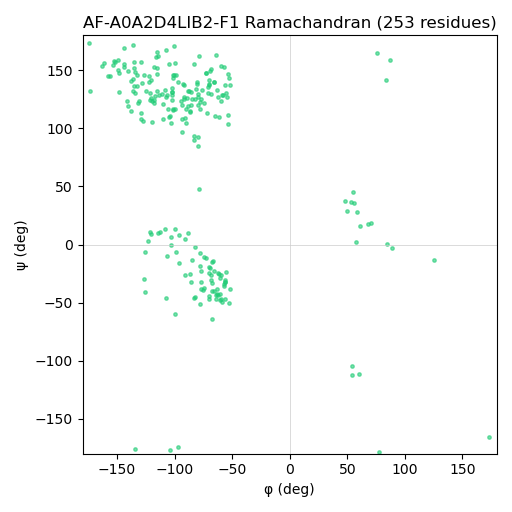 89 GLY A N 1
ATOM 746 C CA . GLY A 1 89 ? -4.325 -5.869 9.627 1.00 98.12 89 GLY A CA 1
ATOM 747 C C . GLY A 1 89 ? -3.977 -5.978 11.115 1.00 98.12 89 GLY A C 1
ATOM 748 O O . GLY A 1 89 ? -4.179 -5.034 11.880 1.00 98.12 89 GLY A O 1
ATOM 749 N N . VAL A 1 90 ? -3.420 -7.118 11.531 1.00 98.19 90 VAL A N 1
ATOM 750 C CA . VAL A 1 90 ? -2.99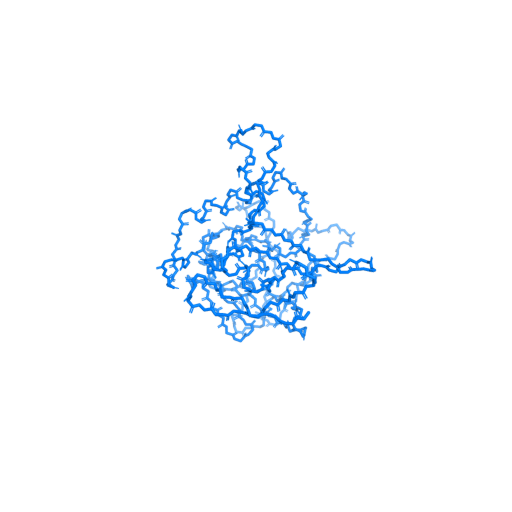7 -7.362 12.918 1.00 98.19 90 VAL A CA 1
ATOM 751 C C . VAL A 1 90 ? -1.666 -6.665 13.204 1.00 98.19 90 VAL A C 1
ATOM 753 O O . VAL A 1 90 ? -1.576 -5.900 14.162 1.00 98.19 90 VAL A O 1
ATOM 756 N N . GLU A 1 91 ? -0.668 -6.890 12.344 1.00 98.31 91 GLU A N 1
ATOM 757 C CA . GLU A 1 91 ? 0.732 -6.510 12.601 1.00 98.31 91 GLU A CA 1
ATOM 758 C C . GLU A 1 91 ? 1.138 -5.160 11.985 1.00 98.31 91 GLU A C 1
ATOM 760 O O . GLU A 1 91 ? 2.180 -4.616 12.333 1.00 98.31 91 GLU A O 1
ATOM 765 N N . GLY A 1 92 ? 0.366 -4.618 11.036 1.00 98.38 92 GLY A N 1
ATOM 766 C CA . GLY A 1 92 ? 0.681 -3.338 10.382 1.00 98.38 92 GLY A CA 1
ATOM 767 C C . GLY A 1 92 ? 1.929 -3.358 9.488 1.00 98.38 92 GLY A C 1
ATOM 768 O O . GLY A 1 92 ? 2.470 -2.306 9.162 1.00 98.38 92 GLY A O 1
ATOM 769 N N . VAL A 1 93 ? 2.400 -4.544 9.092 1.00 98.75 93 VAL A N 1
ATOM 770 C CA . VAL A 1 93 ? 3.612 -4.745 8.278 1.00 98.75 93 VAL A CA 1
ATOM 771 C C . VAL A 1 93 ? 3.326 -5.647 7.073 1.00 98.75 93 VAL A C 1
ATOM 773 O O . VAL A 1 93 ? 2.361 -6.424 7.101 1.00 98.75 93 VAL A O 1
ATOM 776 N N . PRO A 1 94 ? 4.135 -5.571 5.999 1.00 98.69 94 PRO A N 1
ATOM 777 C CA . PRO A 1 94 ? 3.869 -6.322 4.781 1.00 98.69 94 PRO A CA 1
ATOM 778 C C . PRO A 1 94 ? 4.079 -7.829 4.958 1.00 98.69 94 PRO A C 1
ATOM 780 O O . PRO A 1 94 ? 5.049 -8.284 5.572 1.00 98.69 94 PRO A O 1
ATOM 783 N N . LEU A 1 95 ? 3.204 -8.608 4.328 1.00 98.31 95 LEU A N 1
ATOM 784 C CA . LEU A 1 95 ? 3.313 -10.059 4.215 1.00 98.31 95 LEU A CA 1
ATOM 785 C C . LEU A 1 95 ? 3.820 -10.432 2.813 1.00 98.31 95 LEU A C 1
ATOM 787 O O . LEU A 1 95 ? 3.327 -9.909 1.816 1.00 98.31 95 LEU A O 1
ATOM 791 N N . SER A 1 96 ? 4.828 -11.300 2.718 1.00 98.25 96 SER A N 1
ATOM 792 C CA . SER A 1 96 ? 5.517 -11.619 1.459 1.00 98.25 96 SER A CA 1
ATOM 793 C C . SER A 1 96 ? 5.062 -12.942 0.858 1.00 98.25 96 SER A C 1
ATOM 795 O O . SER A 1 96 ? 4.828 -13.892 1.596 1.00 98.25 96 SER A O 1
ATOM 797 N N . THR A 1 97 ? 5.017 -13.035 -0.469 1.00 97.75 97 THR A N 1
ATOM 798 C CA . THR A 1 97 ? 4.773 -14.266 -1.248 1.00 97.75 97 THR A CA 1
ATOM 799 C C . THR A 1 97 ? 5.980 -14.698 -2.081 1.00 97.75 97 THR A C 1
ATOM 801 O O . THR A 1 97 ? 5.870 -15.619 -2.887 1.00 97.75 97 THR A O 1
ATOM 804 N N . GLN A 1 98 ? 7.150 -14.077 -1.875 1.00 95.62 98 GLN A N 1
ATOM 805 C CA . GLN A 1 98 ? 8.325 -14.215 -2.747 1.00 95.62 98 GLN A CA 1
ATOM 806 C C . GLN A 1 98 ? 8.743 -15.670 -3.034 1.00 95.62 98 GLN A C 1
ATOM 808 O O . GLN A 1 98 ? 9.148 -15.972 -4.154 1.00 95.62 98 GLN A O 1
ATOM 813 N N . TRP A 1 99 ? 8.648 -16.564 -2.046 1.00 94.88 99 TRP A N 1
ATOM 814 C CA . TRP A 1 99 ? 8.994 -17.986 -2.194 1.00 94.88 99 TRP A CA 1
ATOM 815 C C . TRP A 1 99 ? 7.835 -18.942 -1.899 1.00 94.88 99 TRP A C 1
ATOM 817 O O . TRP A 1 99 ? 8.043 -20.149 -1.793 1.00 94.88 99 TRP A O 1
ATOM 827 N N . GLY A 1 100 ? 6.614 -18.429 -1.735 1.00 93.50 100 GLY A N 1
ATOM 828 C CA . GLY A 1 100 ? 5.472 -19.274 -1.414 1.00 93.50 100 GLY A CA 1
ATOM 829 C C . GLY A 1 100 ? 4.138 -18.524 -1.413 1.00 93.50 100 GLY A C 1
ATOM 830 O O . GLY A 1 100 ? 4.027 -17.479 -0.766 1.00 93.50 100 GLY A O 1
ATOM 831 N N . PRO A 1 101 ? 3.098 -19.058 -2.081 1.00 92.88 101 PRO A N 1
ATOM 832 C CA . PRO A 1 101 ? 1.809 -18.377 -2.237 1.00 92.88 101 PRO A CA 1
ATOM 833 C C . PRO A 1 101 ? 1.009 -18.252 -0.927 1.00 92.88 101 PRO A C 1
ATOM 835 O O . PRO A 1 101 ? 0.137 -17.384 -0.806 1.00 92.88 101 PRO A O 1
ATOM 838 N N . GLN A 1 102 ? 1.308 -19.087 0.077 1.00 90.50 102 GLN A N 1
ATOM 839 C CA . GLN A 1 102 ? 0.681 -19.031 1.401 1.00 90.50 102 GLN A CA 1
ATOM 840 C C . GLN A 1 102 ? 0.866 -17.658 2.060 1.00 90.50 102 GLN A C 1
ATOM 842 O O . GLN A 1 102 ? -0.052 -17.142 2.699 1.00 90.50 102 GLN A O 1
ATOM 847 N N . GLY A 1 103 ? 2.008 -17.025 1.793 1.00 95.56 103 GLY A N 1
ATOM 848 C CA . GLY A 1 103 ? 2.405 -15.773 2.402 1.00 95.56 103 GLY A CA 1
ATOM 849 C C . GLY A 1 103 ? 3.070 -15.966 3.771 1.00 95.56 103 GLY A C 1
ATOM 850 O O . GLY A 1 103 ? 2.690 -16.841 4.545 1.00 95.56 103 GLY A O 1
ATOM 851 N N . TYR A 1 104 ? 4.094 -15.172 4.064 1.00 97.88 104 TYR A N 1
ATOM 852 C CA . TYR A 1 104 ? 4.841 -15.221 5.322 1.00 97.88 104 TYR A CA 1
ATOM 853 C C . TYR A 1 104 ? 5.461 -13.859 5.645 1.00 97.88 104 TYR A C 1
ATOM 855 O O . TYR A 1 104 ? 5.739 -13.049 4.758 1.00 97.88 104 TYR A O 1
ATOM 863 N N . PHE A 1 105 ? 5.704 -13.597 6.927 1.00 98.50 105 PHE A N 1
ATOM 864 C CA . PHE A 1 105 ? 6.423 -12.398 7.350 1.00 98.50 105 PHE A CA 1
ATOM 865 C C . PHE A 1 105 ? 7.898 -12.530 6.987 1.00 98.50 105 PHE A C 1
ATOM 867 O O . PHE A 1 105 ? 8.608 -13.379 7.524 1.00 98.50 105 PHE A O 1
ATOM 874 N N . TYR A 1 106 ? 8.354 -11.697 6.053 1.00 98.50 106 TYR A N 1
ATOM 875 C CA . TYR A 1 106 ? 9.735 -11.709 5.589 1.00 98.50 106 TYR A CA 1
ATOM 876 C C . TYR A 1 106 ? 10.499 -10.516 6.179 1.00 98.50 106 TYR A C 1
ATOM 878 O O . TYR A 1 106 ? 10.247 -9.380 5.766 1.00 98.50 106 TYR A O 1
ATOM 886 N N . PRO A 1 107 ? 11.446 -10.732 7.115 1.00 98.62 107 PRO A N 1
ATOM 887 C CA . PRO A 1 107 ? 12.083 -9.646 7.863 1.00 98.62 107 PRO A CA 1
ATOM 888 C C . PRO A 1 107 ? 12.762 -8.593 6.989 1.00 98.62 107 PRO A C 1
ATOM 890 O O . PRO A 1 107 ? 12.694 -7.410 7.300 1.00 98.62 107 PRO A O 1
ATOM 893 N N . ILE A 1 108 ? 13.364 -8.994 5.863 1.00 98.50 108 ILE A N 1
ATOM 894 C CA . ILE A 1 108 ? 13.988 -8.051 4.924 1.00 98.50 108 ILE A CA 1
ATOM 895 C C . ILE A 1 108 ? 12.942 -7.111 4.319 1.00 98.50 108 ILE A C 1
ATOM 897 O O . ILE A 1 108 ? 13.174 -5.910 4.246 1.00 98.50 108 ILE A O 1
ATOM 901 N N . GLN A 1 109 ? 11.781 -7.629 3.913 1.00 98.50 109 GLN A N 1
ATOM 902 C CA . GLN A 1 109 ? 10.706 -6.809 3.352 1.00 98.50 109 GLN A CA 1
ATOM 903 C C . GLN A 1 109 ? 10.105 -5.872 4.406 1.00 98.50 109 GLN A C 1
ATOM 905 O O . GLN A 1 109 ? 9.860 -4.708 4.107 1.00 98.50 109 GLN A O 1
ATOM 910 N N . ILE A 1 110 ? 9.936 -6.353 5.640 1.00 98.81 110 ILE A N 1
ATOM 911 C CA . ILE A 1 110 ? 9.448 -5.550 6.770 1.00 98.81 110 ILE A CA 1
ATOM 912 C C . ILE A 1 110 ? 10.437 -4.424 7.104 1.00 98.81 110 ILE A C 1
ATOM 914 O O . ILE A 1 110 ? 10.039 -3.269 7.228 1.00 98.81 110 ILE A O 1
ATOM 918 N N . ALA A 1 111 ? 11.733 -4.733 7.186 1.00 98.81 111 ALA A N 1
ATOM 919 C CA . ALA A 1 111 ? 12.768 -3.734 7.432 1.00 98.81 111 ALA A CA 1
ATOM 920 C C . ALA A 1 111 ? 12.846 -2.709 6.293 1.00 98.81 111 ALA A C 1
ATOM 922 O O . ALA A 1 111 ? 12.935 -1.514 6.553 1.00 98.81 111 ALA A O 1
ATOM 923 N N . GLN A 1 112 ? 12.763 -3.156 5.034 1.00 98.69 112 GLN A N 1
ATOM 924 C CA . GLN A 1 112 ? 12.743 -2.255 3.880 1.00 98.69 112 GLN A CA 1
ATOM 925 C C . GLN A 1 112 ? 11.545 -1.309 3.914 1.00 98.69 112 GLN A C 1
ATOM 927 O O . GLN A 1 112 ? 11.739 -0.128 3.658 1.00 98.69 112 GLN A O 1
ATOM 932 N N . TYR A 1 113 ? 10.356 -1.809 4.265 1.00 98.81 113 TYR A N 1
ATOM 933 C CA . TYR A 1 113 ? 9.148 -0.998 4.429 1.00 98.81 113 TYR A CA 1
ATOM 934 C C . TYR A 1 113 ? 9.348 0.091 5.493 1.00 98.81 113 TYR A C 1
ATOM 936 O O . TYR A 1 113 ? 9.147 1.273 5.225 1.00 98.81 113 TYR A O 1
ATOM 944 N N . GLY A 1 114 ? 9.856 -0.274 6.674 1.00 98.75 114 GLY A N 1
ATOM 945 C CA . GLY A 1 114 ? 10.161 0.702 7.724 1.00 98.75 114 GLY A CA 1
ATOM 946 C C . GLY A 1 114 ? 11.204 1.743 7.297 1.00 98.75 114 GLY A C 1
ATOM 947 O O . GLY A 1 114 ? 10.986 2.942 7.454 1.00 98.75 114 GLY A O 1
ATOM 948 N N . LEU A 1 115 ? 12.321 1.303 6.712 1.00 98.81 115 LEU A N 1
ATOM 949 C CA . LEU A 1 115 ? 13.420 2.180 6.292 1.00 98.81 115 LEU A CA 1
ATOM 950 C C . LEU A 1 115 ? 13.030 3.114 5.134 1.00 98.81 115 LEU A C 1
ATOM 952 O O . LEU A 1 115 ? 13.512 4.249 5.081 1.00 98.81 115 LEU A O 1
ATOM 956 N N . SER A 1 116 ? 12.154 2.678 4.221 1.00 98.62 116 SER A N 1
ATOM 957 C CA . SER A 1 116 ? 11.628 3.545 3.162 1.00 98.62 116 SER A CA 1
ATOM 958 C C . SER A 1 116 ? 10.689 4.606 3.713 1.00 98.62 116 SER A C 1
ATOM 960 O O . SER A 1 116 ? 10.885 5.779 3.411 1.00 98.62 116 SER A O 1
ATOM 962 N N . HIS A 1 117 ? 9.737 4.240 4.579 1.00 98.69 117 HIS A N 1
ATOM 963 C CA . HIS A 1 117 ? 8.856 5.225 5.217 1.00 98.69 117 HIS A CA 1
ATOM 964 C C . HIS A 1 117 ? 9.630 6.206 6.108 1.00 98.69 117 HIS A C 1
ATOM 966 O O . HIS A 1 117 ? 9.352 7.402 6.081 1.00 98.69 117 HIS A O 1
ATOM 972 N N . TYR A 1 118 ? 10.656 5.739 6.825 1.00 98.75 118 TYR A N 1
ATOM 973 C CA . TYR A 1 118 ? 11.558 6.608 7.583 1.00 98.75 118 TYR A CA 1
ATOM 974 C C . TYR A 1 118 ? 12.279 7.620 6.680 1.00 98.75 118 TYR A C 1
ATOM 976 O O . TYR A 1 118 ? 12.298 8.813 6.969 1.00 98.75 118 TYR A O 1
ATOM 984 N N . SER A 1 119 ? 12.832 7.159 5.554 1.00 98.56 119 SER A N 1
ATOM 985 C CA . SER A 1 119 ? 13.535 8.033 4.607 1.00 98.56 119 SER A CA 1
ATOM 986 C C . SER A 1 119 ? 12.586 9.049 3.956 1.00 98.56 119 SER A C 1
ATOM 988 O O . SER A 1 119 ? 12.940 10.221 3.824 1.00 98.56 119 SER A O 1
ATOM 990 N N . LYS A 1 120 ? 11.361 8.633 3.609 1.00 98.56 120 LYS A N 1
ATOM 991 C CA . LYS A 1 120 ? 10.301 9.513 3.090 1.00 98.56 120 LYS A CA 1
ATOM 992 C C . LYS A 1 120 ? 9.891 10.577 4.103 1.00 98.56 120 LYS A C 1
ATOM 994 O O . LYS A 1 120 ? 9.849 11.747 3.753 1.00 98.56 120 LYS A O 1
ATOM 999 N N . ASN A 1 121 ? 9.733 10.219 5.378 1.00 98.38 121 ASN A N 1
ATOM 1000 C CA . ASN A 1 121 ? 9.444 11.180 6.449 1.00 98.38 121 ASN A CA 1
ATOM 1001 C C . ASN A 1 121 ? 10.487 12.315 6.555 1.00 98.38 121 ASN A C 1
ATOM 1003 O O . ASN A 1 121 ? 10.146 13.429 6.939 1.00 98.38 121 ASN A O 1
ATOM 1007 N N . LEU A 1 122 ? 11.752 12.054 6.207 1.00 98.19 122 LEU A N 1
ATOM 1008 C CA . LEU A 1 122 ? 12.820 13.062 6.224 1.00 98.19 122 LEU A CA 1
ATOM 1009 C C . LEU A 1 122 ? 12.904 13.918 4.948 1.00 98.19 122 LEU A C 1
ATOM 1011 O O . LEU A 1 122 ? 13.643 14.902 4.929 1.00 98.19 122 LEU A O 1
ATOM 1015 N N . THR A 1 123 ? 12.227 13.527 3.867 1.00 97.81 123 THR A N 1
ATOM 1016 C CA . THR A 1 123 ? 12.452 14.087 2.519 1.00 97.81 123 THR A CA 1
ATOM 1017 C C . THR A 1 123 ? 11.196 14.618 1.846 1.00 97.81 123 THR A C 1
ATOM 1019 O O . THR A 1 123 ? 11.278 15.563 1.059 1.00 97.81 123 THR A O 1
ATOM 1022 N N . GLU A 1 124 ? 10.040 14.042 2.152 1.00 97.75 124 GLU A N 1
ATOM 1023 C CA . GLU A 1 124 ? 8.746 14.498 1.674 1.00 97.75 124 GLU A CA 1
ATOM 1024 C C . GLU A 1 124 ? 8.265 15.715 2.471 1.00 97.75 124 GLU A C 1
ATOM 1026 O O . GLU A 1 124 ? 8.747 16.037 3.560 1.00 97.75 124 GLU A O 1
ATOM 1031 N N . LYS A 1 125 ? 7.296 16.434 1.904 1.00 98.12 125 LYS A N 1
ATOM 1032 C CA . LYS A 1 125 ? 6.636 17.524 2.625 1.00 98.12 125 LYS A CA 1
ATOM 1033 C C . LYS A 1 125 ? 5.774 16.938 3.749 1.00 98.12 125 LYS A C 1
ATOM 1035 O O . LYS A 1 125 ? 5.213 15.860 3.557 1.00 98.12 125 LYS A O 1
ATOM 1040 N N . PRO A 1 126 ? 5.597 17.659 4.872 1.00 97.75 126 PRO A N 1
ATOM 1041 C CA . PRO A 1 126 ? 4.647 17.252 5.900 1.00 97.75 126 PRO A CA 1
ATOM 1042 C C . PRO A 1 126 ? 3.259 16.985 5.295 1.00 97.75 126 PRO A C 1
ATOM 1044 O O . PRO A 1 126 ? 2.819 17.772 4.446 1.00 97.75 126 PRO A O 1
ATOM 1047 N N . PRO A 1 127 ? 2.576 15.903 5.706 1.00 97.19 127 PRO A N 1
ATOM 1048 C CA . PRO A 1 127 ? 1.277 15.559 5.152 1.00 97.19 127 PRO A CA 1
ATOM 1049 C C . PRO A 1 127 ? 0.217 16.580 5.572 1.00 97.19 127 PRO A C 1
ATOM 1051 O O . PRO A 1 127 ? 0.287 17.177 6.650 1.00 97.19 127 PRO A O 1
ATOM 1054 N N . HIS A 1 128 ? -0.797 16.750 4.728 1.00 97.44 128 HIS A N 1
ATOM 1055 C CA . HIS A 1 128 ? -2.047 17.362 5.155 1.00 97.44 128 HIS A CA 1
ATOM 1056 C C . HIS A 1 128 ? -2.781 16.392 6.095 1.00 97.44 128 HIS A C 1
ATOM 1058 O O . HIS A 1 128 ? -2.788 15.185 5.861 1.00 97.44 128 HIS A O 1
ATOM 1064 N N . VAL A 1 129 ? -3.367 16.911 7.177 1.00 96.75 129 VAL A N 1
ATOM 1065 C CA . VAL A 1 129 ? -4.085 16.104 8.173 1.00 96.75 129 VAL A CA 1
ATOM 1066 C C . VAL A 1 129 ? -5.460 16.715 8.401 1.00 96.75 129 VAL A C 1
ATOM 1068 O O . VAL A 1 129 ? -5.575 17.807 8.956 1.00 96.75 129 VAL A O 1
ATOM 1071 N N . GLU A 1 130 ? -6.502 15.992 7.996 1.00 95.12 130 GLU A N 1
ATOM 1072 C CA . GLU A 1 130 ? -7.892 16.370 8.241 1.00 95.12 130 GLU A CA 1
ATOM 1073 C C . GLU A 1 130 ? -8.476 15.553 9.400 1.00 95.12 130 GLU A C 1
ATOM 1075 O O . GLU A 1 130 ? -8.462 14.322 9.384 1.00 95.12 130 GLU A O 1
ATOM 1080 N N . VAL A 1 131 ? -8.988 16.241 10.425 1.00 94.31 131 VAL A N 1
ATOM 1081 C CA . VAL A 1 131 ? -9.523 15.607 11.639 1.00 94.31 131 VAL A CA 1
ATOM 1082 C C . VAL A 1 131 ? -11.051 15.636 11.630 1.00 94.31 131 VAL A C 1
ATOM 1084 O O . VAL A 1 131 ? -11.682 16.679 11.825 1.00 94.31 131 VAL A O 1
ATOM 1087 N N . TYR A 1 132 ? -11.666 14.465 11.469 1.00 92.38 132 TYR A N 1
ATOM 1088 C CA . TYR A 1 132 ? -13.125 14.335 11.368 1.00 92.38 132 TYR A CA 1
ATOM 1089 C C . TYR A 1 132 ? -13.840 14.242 12.720 1.00 92.38 132 TYR A C 1
ATOM 1091 O O . TYR A 1 132 ? -14.958 14.739 12.851 1.00 92.38 132 TYR A O 1
ATOM 1099 N N . GLU A 1 133 ? -13.208 13.654 13.737 1.00 92.50 133 GLU A N 1
ATOM 1100 C CA . GLU A 1 133 ? -13.819 13.421 15.047 1.00 92.50 133 GLU A CA 1
ATOM 1101 C C . GLU A 1 133 ? -12.768 13.490 16.160 1.00 92.50 133 GLU A C 1
ATOM 1103 O O . GLU A 1 133 ? -11.717 12.862 16.071 1.00 92.50 133 GLU A O 1
ATO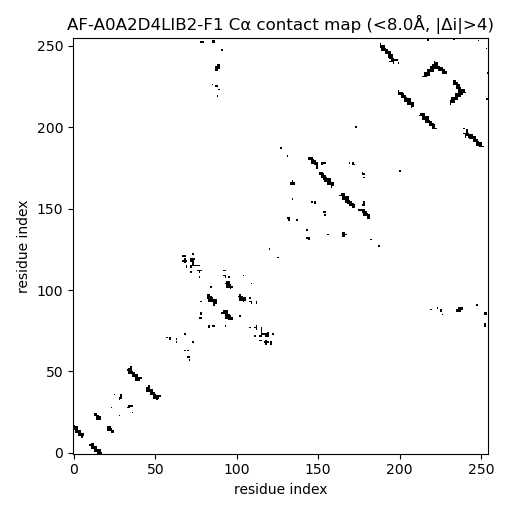M 1108 N N . THR A 1 134 ? -13.075 14.246 17.213 1.00 91.94 134 THR A N 1
ATOM 1109 C CA . THR A 1 134 ? -12.269 14.332 18.446 1.00 91.94 134 THR A CA 1
ATOM 1110 C C . THR A 1 134 ? -13.098 14.037 19.694 1.00 91.94 134 THR A C 1
ATOM 1112 O O . THR A 1 134 ? -12.555 13.988 20.786 1.00 91.94 134 THR A O 1
ATOM 1115 N N . ALA A 1 135 ? -14.417 13.870 19.546 1.00 90.62 135 ALA A N 1
ATOM 1116 C CA . ALA A 1 135 ? -15.421 13.764 20.600 1.00 90.62 135 ALA A CA 1
ATOM 1117 C C . ALA A 1 135 ? -15.501 14.953 21.580 1.00 90.62 135 ALA A C 1
ATOM 1119 O O . ALA A 1 135 ? -16.338 14.923 22.482 1.00 90.62 135 ALA A O 1
ATOM 1120 N N . GLU A 1 136 ? -14.699 15.996 21.378 1.00 86.00 136 GLU A N 1
ATOM 1121 C CA . GLU A 1 136 ? -14.734 17.241 22.143 1.00 86.00 136 GLU A CA 1
ATOM 1122 C C . GLU A 1 136 ? -15.812 18.199 21.607 1.00 86.00 136 GLU A C 1
ATOM 1124 O O . GLU A 1 136 ? -16.204 18.143 20.435 1.00 86.00 136 GLU A O 1
ATOM 1129 N N . GLU A 1 137 ? -16.293 19.104 22.462 1.00 68.62 137 GLU A N 1
ATOM 1130 C CA . GLU A 1 137 ? -17.165 20.200 22.033 1.00 68.62 137 GLU A CA 1
ATOM 1131 C C . GLU A 1 137 ? -16.380 21.124 21.090 1.00 68.62 137 GLU A C 1
ATOM 1133 O O . GLU A 1 137 ? -15.431 21.795 21.493 1.00 68.62 137 GLU A O 1
ATOM 1138 N N . ARG A 1 138 ? -16.743 21.130 19.802 1.00 63.72 138 ARG A N 1
ATOM 1139 C CA . ARG A 1 138 ? -16.131 22.038 18.823 1.00 63.72 138 ARG A CA 1
ATOM 1140 C C . ARG A 1 138 ? -16.625 23.469 19.043 1.00 63.72 138 ARG A C 1
ATOM 1142 O O . ARG A 1 138 ? -17.784 23.684 19.397 1.00 63.72 138 ARG A O 1
ATOM 1149 N N . GLU A 1 139 ? -15.759 24.443 18.764 1.00 52.38 139 GLU A N 1
ATOM 1150 C CA . GLU A 1 139 ? -16.126 25.861 18.719 1.00 52.38 139 GLU A CA 1
ATOM 1151 C C . GLU A 1 139 ? -17.316 26.107 17.771 1.00 52.38 139 GLU A C 1
ATOM 1153 O O . GLU A 1 139 ? -17.482 25.435 16.744 1.00 52.38 139 GLU A O 1
ATOM 1158 N N . GLN A 1 140 ? -18.149 27.094 18.120 1.00 44.94 140 GLN A N 1
ATOM 1159 C CA . GLN A 1 140 ? -19.327 27.498 17.349 1.00 44.94 140 GLN A CA 1
ATOM 1160 C C . GLN A 1 140 ? -18.950 27.797 15.888 1.00 44.94 140 GLN A C 1
ATOM 1162 O O . GLN A 1 140 ? -18.291 28.791 15.603 1.00 44.94 140 GLN A O 1
ATOM 1167 N N . GLY A 1 141 ? -19.399 26.948 14.957 1.00 51.09 141 GLY A N 1
ATOM 1168 C CA . GLY A 1 141 ? -19.234 27.151 13.511 1.00 51.09 141 GLY A CA 1
ATOM 1169 C C . GLY A 1 141 ? -18.570 25.998 12.756 1.00 51.09 141 GLY A C 1
ATOM 1170 O O . GLY A 1 141 ? -18.676 25.948 11.534 1.00 51.09 141 GLY A O 1
ATOM 1171 N N . SER A 1 142 ? -17.949 25.038 13.447 1.00 49.25 142 SER A N 1
ATOM 1172 C CA . SER A 1 142 ? -17.458 23.816 12.794 1.00 49.25 142 SER A CA 1
ATOM 1173 C C . SER A 1 142 ? -18.611 22.826 12.578 1.00 49.25 142 SER A C 1
ATOM 1175 O O . SER A 1 142 ? -19.321 22.530 13.544 1.00 49.25 142 SER A O 1
ATOM 1177 N N . PRO A 1 143 ? -18.814 22.264 11.369 1.00 50.75 143 PRO A N 1
ATOM 1178 C CA . PRO A 1 143 ? -19.762 21.173 11.203 1.00 50.75 143 PRO A CA 1
ATOM 1179 C C . PRO A 1 143 ? -19.337 20.020 12.130 1.00 50.75 143 PRO A C 1
ATOM 1181 O O . PRO A 1 143 ? -18.158 19.636 12.125 1.00 50.75 143 PRO A O 1
ATOM 1184 N N . PRO A 1 144 ? -20.239 19.471 12.962 1.00 54.84 144 PRO A N 1
ATOM 1185 C CA . PRO A 1 144 ? -19.936 18.246 13.684 1.00 54.84 144 PRO A CA 1
ATOM 1186 C C . PRO A 1 144 ? -19.640 17.137 12.671 1.00 54.84 144 PRO A C 1
ATOM 1188 O O . PRO A 1 144 ? -20.183 17.152 11.561 1.00 54.84 144 PRO A O 1
ATOM 1191 N N . GLY A 1 145 ? -18.839 16.144 13.068 1.00 62.34 145 GLY A N 1
ATOM 1192 C CA . GLY A 1 145 ? -18.875 14.850 12.399 1.00 62.34 145 GLY A CA 1
ATOM 1193 C C . GLY A 1 145 ? -20.325 14.368 12.416 1.00 62.34 145 GLY A C 1
ATOM 1194 O O . GLY A 1 145 ? -20.862 14.030 13.472 1.00 62.34 145 GLY A O 1
ATOM 1195 N N . LYS A 1 146 ? -21.018 14.472 11.277 1.00 76.38 146 LYS A N 1
ATOM 1196 C CA . LYS A 1 146 ? -22.458 14.223 11.207 1.00 76.38 146 LYS A CA 1
ATOM 1197 C C . LYS A 1 146 ? -22.676 12.721 11.154 1.00 76.38 146 LYS A C 1
ATOM 1199 O O . LYS A 1 146 ? -22.801 12.137 10.081 1.00 76.38 146 LYS A O 1
ATOM 1204 N N . TRP A 1 147 ? -22.693 12.114 12.333 1.00 90.69 147 TRP A N 1
ATOM 1205 C CA . TRP A 1 147 ? -23.038 10.713 12.487 1.00 90.69 147 TRP A CA 1
ATOM 1206 C C . TRP A 1 147 ? -24.473 10.474 12.025 1.00 90.69 147 TRP A C 1
ATOM 1208 O O . TRP A 1 147 ? -25.408 11.131 12.489 1.00 90.69 147 TRP A O 1
ATOM 1218 N N . THR A 1 148 ? -24.646 9.510 11.131 1.00 94.56 148 THR A N 1
ATOM 1219 C CA . THR A 1 148 ? -25.951 8.928 10.833 1.00 94.56 148 THR A CA 1
ATOM 1220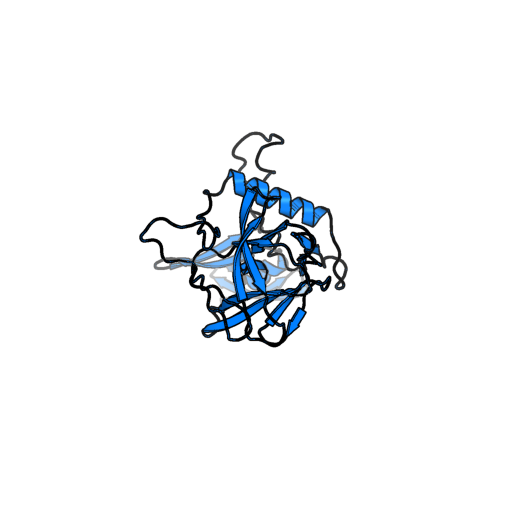 C C . THR A 1 148 ? -26.102 7.693 11.705 1.00 94.56 148 THR A C 1
ATOM 1222 O O . THR A 1 148 ? -25.283 6.778 11.645 1.00 94.56 148 THR A O 1
ATOM 1225 N N . VAL A 1 149 ? -27.126 7.689 12.559 1.00 94.38 149 VAL A N 1
ATOM 1226 C CA . VAL A 1 149 ? -27.359 6.623 13.540 1.00 94.38 149 VAL A CA 1
ATOM 1227 C C . VAL A 1 149 ? -28.721 5.987 13.255 1.00 94.38 149 VAL A C 1
ATOM 1229 O O . VAL A 1 149 ? -29.749 6.610 13.537 1.00 94.38 149 VAL A O 1
ATOM 1232 N N . PRO A 1 150 ? -28.760 4.773 12.675 1.00 94.06 150 PRO A N 1
ATOM 1233 C CA . PRO A 1 150 ? -30.007 4.067 12.408 1.00 94.06 150 PRO A CA 1
ATOM 1234 C C . PRO A 1 150 ? -30.774 3.703 13.683 1.00 94.06 150 PRO A C 1
ATOM 1236 O O . PRO A 1 150 ? -30.231 3.660 14.790 1.00 94.06 150 PRO A O 1
ATOM 1239 N N . LYS A 1 151 ? -32.062 3.375 13.529 1.00 94.19 151 LYS A N 1
ATOM 1240 C CA . LYS A 1 151 ? -32.906 2.932 14.647 1.00 94.19 151 LYS A CA 1
ATOM 1241 C C . LYS A 1 151 ? -32.317 1.674 15.296 1.00 94.19 151 LYS A C 1
ATOM 1243 O O . LYS A 1 151 ? -32.064 0.685 14.619 1.00 94.19 151 LYS A O 1
ATOM 1248 N N . GLY A 1 152 ? -32.162 1.701 16.620 1.00 93.25 152 GLY A N 1
ATOM 1249 C CA . GLY A 1 152 ? -31.587 0.593 17.392 1.00 93.25 152 GLY A CA 1
ATOM 1250 C C . GLY A 1 152 ? -30.062 0.645 17.536 1.00 93.25 152 GLY A C 1
ATOM 1251 O O . GLY A 1 152 ? -29.511 -0.183 18.256 1.00 93.25 152 GLY A O 1
ATOM 1252 N N . CYS A 1 153 ? -29.400 1.622 16.909 1.00 95.81 153 CYS A N 1
ATOM 1253 C CA . CYS A 1 153 ? -27.996 1.949 17.141 1.00 95.81 153 CYS A CA 1
ATOM 1254 C C . CYS A 1 153 ? -27.870 3.150 18.087 1.00 95.81 153 CYS A C 1
ATOM 1256 O O . CYS A 1 153 ? -28.772 3.985 18.173 1.00 95.81 153 CYS A O 1
ATOM 1258 N N . PHE A 1 154 ? -26.729 3.263 18.763 1.00 94.75 154 PHE A N 1
ATOM 1259 C CA . PHE A 1 154 ? -26.427 4.381 19.655 1.00 94.75 154 PHE A CA 1
ATOM 1260 C C . PHE A 1 154 ? -25.006 4.878 19.416 1.00 94.75 154 PHE A C 1
ATOM 1262 O O . PHE A 1 154 ? -24.086 4.070 19.312 1.00 94.75 154 PHE A O 1
ATOM 1269 N N . VAL A 1 155 ? -24.834 6.201 19.369 1.00 94.94 155 VAL A N 1
ATOM 1270 C CA . VAL A 1 155 ? -23.526 6.868 19.378 1.00 94.94 155 VAL A CA 1
ATOM 1271 C C . VAL A 1 155 ? -23.572 7.986 20.412 1.00 94.94 155 VAL A C 1
ATOM 1273 O O . VAL A 1 155 ? -24.420 8.873 20.329 1.00 94.94 155 VAL A O 1
ATOM 1276 N N . THR A 1 156 ? -22.682 7.943 21.397 1.00 94.00 156 THR A N 1
ATOM 1277 C CA . THR A 1 156 ? -22.634 8.898 22.512 1.00 94.00 156 THR A CA 1
ATOM 1278 C C . THR A 1 156 ? -21.201 9.343 22.781 1.00 94.00 156 THR A C 1
ATOM 1280 O O . THR A 1 156 ? -20.247 8.619 22.503 1.00 94.00 156 THR A O 1
ATOM 1283 N N . THR A 1 157 ? -21.031 10.555 23.308 1.00 94.56 157 THR A N 1
ATOM 1284 C CA . THR A 1 157 ? -19.731 11.007 23.824 1.00 94.56 157 THR A CA 1
ATOM 1285 C C . THR A 1 157 ? -19.599 10.583 25.283 1.00 94.56 157 THR A C 1
ATOM 1287 O O . THR A 1 157 ? -20.516 10.818 26.069 1.00 94.56 157 THR A O 1
ATOM 1290 N N . LEU A 1 158 ? -18.461 9.996 25.653 1.00 94.94 158 LEU A N 1
ATOM 1291 C CA . LEU A 1 158 ? -18.116 9.656 27.033 1.00 94.94 158 LEU A CA 1
ATOM 1292 C C . LEU A 1 158 ? -16.679 10.067 27.349 1.00 94.94 158 LEU A C 1
ATOM 1294 O O . LEU A 1 158 ? -15.807 9.976 26.493 1.00 94.94 158 LEU A O 1
ATOM 1298 N N . LEU A 1 159 ? -16.420 10.438 28.601 1.00 96.00 159 LEU A N 1
ATOM 1299 C CA . LEU A 1 159 ? -15.063 10.660 29.093 1.00 96.00 159 LEU A CA 1
ATOM 1300 C C . LEU A 1 159 ? -14.381 9.315 29.386 1.00 96.00 159 LEU A C 1
ATOM 1302 O O . LEU A 1 159 ? -14.795 8.604 30.309 1.00 96.00 159 LEU A O 1
ATOM 1306 N N . ASP A 1 160 ? -13.306 8.986 28.665 1.00 96.31 160 ASP A N 1
ATOM 1307 C CA . ASP A 1 160 ? -12.452 7.845 29.010 1.00 96.31 160 ASP A CA 1
ATOM 1308 C C . ASP A 1 160 ? -11.335 8.298 29.961 1.00 96.31 160 ASP A C 1
ATOM 1310 O O . ASP A 1 160 ? -10.333 8.904 29.571 1.00 96.31 160 ASP A O 1
ATOM 1314 N N . LYS A 1 161 ? -11.489 7.955 31.244 1.00 96.06 161 LYS A N 1
ATOM 1315 C CA . LYS A 1 161 ? -10.525 8.306 32.299 1.00 96.06 161 LYS A CA 1
ATOM 1316 C C . LYS A 1 161 ? -9.130 7.712 32.087 1.00 96.06 161 LYS A C 1
ATOM 1318 O O . LYS A 1 161 ? -8.174 8.265 32.612 1.00 96.06 161 LYS A O 1
ATOM 1323 N N . SER A 1 162 ? -9.001 6.598 31.364 1.00 95.06 162 SER A N 1
ATOM 1324 C CA . SER A 1 162 ? -7.699 5.970 31.092 1.00 95.06 162 SER A CA 1
ATOM 1325 C C . SER A 1 162 ? -6.908 6.697 30.004 1.00 95.06 162 SER A C 1
ATOM 1327 O O . SER A 1 162 ? -5.684 6.587 29.958 1.00 95.06 162 SER A O 1
ATOM 1329 N N . ARG A 1 163 ? -7.603 7.449 29.142 1.00 94.38 163 ARG A N 1
ATOM 1330 C CA . ARG A 1 163 ? -7.023 8.234 28.044 1.00 94.38 163 ARG A CA 1
ATOM 1331 C C . ARG A 1 163 ? -7.034 9.740 28.310 1.00 94.38 163 ARG A C 1
ATOM 1333 O O . ARG A 1 163 ? -6.396 10.470 27.565 1.00 94.38 163 ARG A O 1
ATOM 1340 N N . PHE A 1 164 ? -7.724 10.187 29.362 1.00 95.06 164 PHE A N 1
ATOM 1341 C CA . PHE A 1 164 ? -7.886 11.600 29.723 1.00 95.06 164 PHE A CA 1
ATOM 1342 C C . PHE A 1 164 ? -8.482 12.455 28.591 1.00 95.06 164 PHE A C 1
ATOM 1344 O O . PHE A 1 164 ? -8.113 13.611 28.421 1.00 95.06 164 PHE A O 1
ATOM 1351 N N . THR A 1 165 ? -9.407 11.885 27.817 1.00 95.69 165 THR A N 1
ATOM 1352 C CA . THR A 1 165 ? -10.066 12.559 26.687 1.00 95.69 165 THR A CA 1
ATOM 1353 C C . THR A 1 165 ? -11.483 12.030 26.504 1.00 95.69 165 THR A C 1
ATOM 1355 O O . THR A 1 165 ? -11.817 10.931 26.974 1.00 95.69 165 THR A O 1
ATOM 1358 N N . ASN A 1 166 ? -12.327 12.817 25.846 1.00 96.12 166 ASN A N 1
ATOM 1359 C CA . ASN A 1 166 ? -13.624 12.348 25.402 1.00 96.12 166 ASN A CA 1
ATOM 1360 C C . ASN A 1 166 ? -13.471 11.384 24.218 1.00 96.12 166 ASN A C 1
ATOM 1362 O O . ASN A 1 166 ? -12.576 11.503 23.388 1.00 96.12 166 ASN A O 1
ATOM 1366 N N . VAL A 1 167 ? -14.368 10.405 24.132 1.00 96.25 167 VAL A N 1
ATOM 1367 C CA . VAL A 1 167 ? -14.404 9.410 23.057 1.00 96.25 167 VAL A CA 1
ATOM 1368 C C . VAL A 1 167 ? -15.832 9.207 22.567 1.00 96.25 167 VAL A C 1
ATOM 1370 O O . VAL A 1 167 ? -16.797 9.444 23.299 1.00 96.25 167 VAL A O 1
ATOM 1373 N N . LYS A 1 168 ? -15.979 8.726 21.330 1.00 95.75 168 LYS A N 1
ATOM 1374 C CA . LYS A 1 168 ? -17.264 8.246 20.815 1.00 95.75 168 LYS A CA 1
ATOM 1375 C C . LYS A 1 168 ? -17.454 6.780 21.180 1.00 95.75 168 LYS A C 1
ATOM 1377 O O . LYS A 1 168 ? -16.734 5.912 20.697 1.00 95.75 168 LYS A O 1
ATOM 1382 N N . GLN A 1 169 ? -18.446 6.504 22.016 1.00 96.62 169 GLN A N 1
ATOM 1383 C CA . GLN A 1 169 ? -18.944 5.155 22.243 1.00 96.62 169 GLN A CA 1
ATOM 1384 C C . GLN A 1 169 ? -20.030 4.848 21.215 1.00 96.62 169 GLN A C 1
ATOM 1386 O O . GLN A 1 169 ? -20.954 5.640 21.034 1.00 96.62 169 GLN A O 1
ATOM 1391 N N . PHE A 1 170 ? -19.943 3.681 20.582 1.00 96.25 170 PHE A N 1
ATOM 1392 C CA . PHE A 1 170 ? -20.956 3.174 19.665 1.00 96.25 170 PHE A CA 1
ATOM 1393 C C . PHE A 1 170 ? -21.480 1.811 20.133 1.00 96.25 170 PHE A C 1
ATOM 1395 O O . PHE A 1 170 ? -20.719 0.965 20.601 1.00 96.25 170 PHE A O 1
ATOM 1402 N N . VAL A 1 171 ? -22.791 1.600 20.008 1.00 97.25 171 VAL A N 1
ATOM 1403 C CA . VAL A 1 171 ? -23.466 0.314 20.234 1.00 97.25 171 VAL A CA 1
ATOM 1404 C C . VAL A 1 171 ? -24.328 0.035 19.014 1.00 97.25 171 VAL A C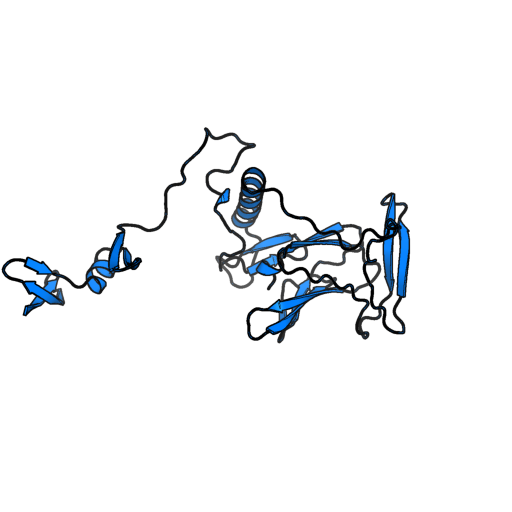 1
ATOM 1406 O O . VAL A 1 171 ? -25.323 0.721 18.775 1.00 97.25 171 VAL A O 1
ATOM 1409 N N . VAL A 1 172 ? -23.900 -0.935 18.213 1.00 96.62 172 VAL A N 1
ATOM 1410 C CA . VAL A 1 172 ? -24.408 -1.173 16.861 1.00 96.62 172 VAL A CA 1
ATOM 1411 C C . VAL A 1 172 ? -24.517 -2.686 16.640 1.00 96.62 172 VAL A C 1
ATOM 1413 O O . VAL A 1 172 ? -23.497 -3.370 16.727 1.00 96.62 172 VAL A O 1
ATOM 1416 N N . PRO A 1 173 ? -25.715 -3.236 16.373 1.00 95.50 173 PRO A N 1
ATOM 1417 C CA . PRO A 1 173 ? -25.870 -4.646 16.013 1.00 95.50 173 PRO A CA 1
ATOM 1418 C C . PRO A 1 173 ? -25.220 -4.976 14.658 1.00 95.50 173 PRO A C 1
ATOM 1420 O O . PRO A 1 173 ? -25.382 -4.216 13.704 1.00 95.50 173 PRO A O 1
ATOM 1423 N N . GLU A 1 174 ? -24.556 -6.132 14.535 1.00 91.62 174 GLU A N 1
ATOM 1424 C CA . GLU A 1 174 ? -23.891 -6.568 13.286 1.00 91.62 174 GLU A CA 1
ATOM 1425 C C . GLU A 1 174 ? -24.860 -6.759 12.106 1.00 91.62 174 GLU A C 1
ATOM 1427 O O . GLU A 1 174 ? -24.466 -6.652 10.951 1.00 91.62 174 GLU A O 1
ATOM 1432 N N . ASN A 1 175 ? -26.139 -7.025 12.382 1.00 92.31 175 ASN A N 1
ATOM 1433 C CA . ASN A 1 175 ? -27.187 -7.176 11.370 1.00 92.31 175 ASN A CA 1
ATOM 1434 C C . ASN A 1 175 ? -27.874 -5.850 10.986 1.00 92.31 175 ASN A C 1
ATOM 1436 O O . ASN A 1 175 ? -28.922 -5.875 10.340 1.00 92.31 175 ASN A O 1
ATOM 1440 N N . SER A 1 176 ? -27.337 -4.710 11.427 1.00 94.25 176 SER A N 1
ATOM 1441 C CA . SER A 1 176 ? -27.822 -3.373 11.069 1.00 94.25 176 SER A CA 1
ATOM 1442 C C . SER A 1 176 ? -26.951 -2.730 9.984 1.00 94.25 176 SER A C 1
ATOM 1444 O O . SER A 1 176 ? -25.877 -3.227 9.666 1.00 94.25 176 SER A O 1
ATOM 1446 N N . GLU A 1 177 ? -27.390 -1.591 9.444 1.00 92.50 177 GLU A N 1
ATOM 1447 C CA . GLU A 1 177 ? -26.602 -0.792 8.486 1.00 92.50 177 GLU A CA 1
ATOM 1448 C C . GLU A 1 177 ? -25.341 -0.160 9.104 1.00 92.50 177 GLU A C 1
ATOM 1450 O O . GLU A 1 177 ? -24.459 0.299 8.384 1.00 92.50 177 GLU A O 1
ATOM 1455 N N . GLY A 1 178 ? -25.242 -0.134 10.435 1.00 95.69 178 GLY A N 1
ATOM 1456 C CA . GLY A 1 178 ? -24.145 0.510 11.140 1.00 95.69 178 GLY A CA 1
ATOM 1457 C C . GLY A 1 178 ? -24.358 2.001 11.406 1.00 95.69 178 GLY A C 1
ATOM 1458 O O . GLY A 1 178 ? -25.152 2.671 10.752 1.00 95.69 178 GLY A O 1
ATOM 1459 N N . ALA A 1 179 ? -23.637 2.544 12.390 1.00 96.12 179 ALA A N 1
ATOM 1460 C CA . ALA A 1 179 ? -23.496 3.992 12.523 1.00 96.12 179 ALA A CA 1
ATOM 1461 C C . ALA A 1 179 ? -22.403 4.479 11.562 1.00 96.12 179 ALA A C 1
ATOM 1463 O O . ALA A 1 179 ? -21.329 3.880 11.509 1.00 96.12 179 ALA A O 1
ATOM 1464 N N . SER A 1 180 ? -22.655 5.559 10.823 1.00 96.19 180 SER A N 1
ATOM 1465 C CA . SER A 1 180 ? -21.746 6.035 9.774 1.00 96.19 180 SER A CA 1
ATOM 1466 C C . SER A 1 180 ? -21.368 7.503 9.942 1.00 96.19 180 SER A C 1
ATOM 1468 O O . SER A 1 180 ? -22.169 8.324 10.393 1.00 96.19 180 SER A O 1
ATOM 1470 N N . LEU A 1 181 ? -20.133 7.830 9.563 1.00 95.12 181 LEU A N 1
ATOM 1471 C CA . LEU A 1 181 ? -19.574 9.178 9.563 1.00 95.12 181 LEU A CA 1
ATOM 1472 C C . LEU A 1 181 ? -19.139 9.531 8.138 1.00 95.12 181 LEU A C 1
ATOM 1474 O O . LEU A 1 181 ? -18.347 8.812 7.533 1.00 95.12 181 LEU A O 1
ATOM 1478 N N . GLN A 1 182 ? -19.647 10.641 7.604 1.00 93.44 182 GLN A N 1
ATOM 1479 C CA . GLN A 1 182 ? -19.268 11.111 6.273 1.00 93.44 182 GLN A CA 1
ATOM 1480 C C . GLN A 1 182 ? -17.890 11.787 6.314 1.00 93.44 182 GLN A C 1
ATOM 1482 O O . GLN A 1 182 ? -17.709 12.743 7.066 1.00 93.44 182 GLN A O 1
ATOM 1487 N N . LEU A 1 183 ? -16.953 11.319 5.480 1.00 93.62 183 LEU A N 1
ATOM 1488 C CA . LEU A 1 183 ? -15.602 11.891 5.362 1.00 93.62 183 LEU A CA 1
ATOM 1489 C C . LEU A 1 183 ? -15.485 12.825 4.148 1.00 93.62 183 LEU A C 1
ATOM 1491 O O . LEU A 1 183 ? -15.228 14.011 4.300 1.00 93.62 183 LEU A O 1
ATOM 1495 N N . GLY A 1 184 ? -15.729 12.308 2.937 1.00 92.12 184 GLY A N 1
ATOM 1496 C CA . GLY A 1 184 ? -15.696 13.106 1.702 1.00 92.12 184 GLY A CA 1
ATOM 1497 C C . GLY A 1 184 ? -14.300 13.566 1.253 1.00 92.12 184 GLY A C 1
ATOM 1498 O O . GLY A 1 184 ? -14.208 14.497 0.453 1.00 92.12 184 GLY A O 1
ATOM 1499 N N . ASN A 1 185 ? -13.226 12.939 1.747 1.00 93.81 185 ASN A N 1
ATOM 1500 C CA . ASN A 1 185 ? -11.866 13.244 1.301 1.00 93.81 185 ASN A CA 1
ATOM 1501 C C . ASN A 1 185 ? -11.633 12.746 -0.135 1.00 93.81 185 ASN A C 1
ATOM 1503 O O . ASN A 1 185 ? -12.024 11.636 -0.484 1.00 93.81 185 ASN A O 1
ATOM 1507 N N . THR A 1 186 ? -10.981 13.568 -0.956 1.00 94.31 186 THR A N 1
ATOM 1508 C CA . THR A 1 186 ? -10.665 13.273 -2.368 1.00 94.31 186 THR A CA 1
ATOM 1509 C C . THR A 1 186 ? -9.169 13.361 -2.682 1.00 94.31 186 THR A C 1
ATOM 1511 O O . THR A 1 186 ? -8.778 13.234 -3.841 1.00 94.31 186 THR A O 1
ATOM 1514 N N . LYS A 1 187 ? -8.328 13.623 -1.674 1.00 95.38 187 LYS A N 1
ATOM 1515 C CA . LYS A 1 187 ? -6.897 13.920 -1.837 1.00 95.38 187 LYS A CA 1
ATOM 1516 C C . LYS A 1 187 ? -6.002 13.013 -1.004 1.00 95.38 187 LYS A C 1
ATOM 1518 O O . LYS A 1 187 ? -4.961 12.591 -1.497 1.00 95.38 187 LYS A O 1
ATOM 1523 N N . ASP A 1 188 ? -6.412 12.732 0.229 1.00 96.44 188 ASP A N 1
ATOM 1524 C CA . ASP A 1 188 ? -5.624 12.002 1.214 1.00 96.44 188 ASP A CA 1
ATOM 1525 C C . ASP A 1 188 ? -6.297 10.658 1.518 1.00 96.44 188 ASP A C 1
ATOM 1527 O O . ASP A 1 188 ? -7.487 10.600 1.832 1.00 96.44 188 ASP A O 1
ATOM 1531 N N . PHE A 1 189 ? -5.526 9.573 1.432 1.00 97.62 189 PHE A N 1
ATOM 1532 C CA . PHE A 1 189 ? -6.048 8.200 1.496 1.00 97.62 189 PHE A CA 1
ATOM 1533 C C . PHE A 1 189 ? -5.452 7.368 2.637 1.00 97.62 189 PHE A C 1
ATOM 1535 O O . PHE A 1 189 ? -5.668 6.162 2.710 1.00 97.62 189 PHE A O 1
ATOM 1542 N N . VAL A 1 190 ? -4.729 8.003 3.562 1.00 98.44 190 VAL A N 1
ATOM 1543 C CA . VAL A 1 190 ? -4.291 7.358 4.803 1.00 98.44 190 VAL A CA 1
ATOM 1544 C C . VAL A 1 190 ? -5.319 7.656 5.887 1.00 98.44 190 VAL A C 1
ATOM 1546 O O . VAL A 1 190 ? -5.407 8.785 6.369 1.00 98.44 190 VAL A O 1
ATOM 1549 N N . ILE A 1 191 ? -6.098 6.649 6.280 1.00 98.56 191 ILE A N 1
ATOM 1550 C CA . ILE A 1 191 ? -7.063 6.768 7.376 1.00 98.56 191 ILE A CA 1
ATOM 1551 C C . ILE A 1 191 ? -6.420 6.324 8.689 1.00 98.56 191 ILE A C 1
ATOM 1553 O O . ILE A 1 191 ? -5.708 5.318 8.743 1.00 98.56 191 ILE A O 1
ATOM 1557 N N . SER A 1 192 ? -6.680 7.065 9.765 1.00 98.62 192 SER A N 1
ATOM 1558 C CA . SER A 1 192 ? -6.229 6.703 11.106 1.00 98.62 192 SER A CA 1
ATOM 1559 C C . SER A 1 192 ? -7.310 6.952 12.149 1.00 98.62 192 SER A C 1
ATOM 1561 O O . SER A 1 192 ? -8.041 7.939 12.066 1.00 98.62 192 SER A O 1
ATOM 1563 N N . PHE A 1 193 ? -7.428 6.044 13.115 1.00 98.38 193 PHE A N 1
ATOM 1564 C CA . PHE A 1 193 ? -8.363 6.162 14.229 1.00 98.38 193 PHE A CA 1
ATOM 1565 C C . PHE A 1 193 ? -7.907 5.341 15.439 1.00 98.38 193 PHE A C 1
ATOM 1567 O O . PHE A 1 193 ? -7.360 4.243 15.311 1.00 98.38 193 PHE A O 1
ATOM 1574 N N . ASP A 1 194 ? -8.179 5.865 16.632 1.00 98.44 194 ASP A N 1
ATOM 1575 C CA . ASP A 1 194 ? -8.028 5.127 17.882 1.00 98.44 194 ASP A CA 1
ATOM 1576 C C . ASP A 1 194 ? -9.239 4.212 18.087 1.00 98.44 194 ASP A C 1
ATOM 1578 O O . ASP A 1 194 ? -10.385 4.662 18.066 1.00 98.44 194 ASP A O 1
ATOM 1582 N N . LEU A 1 195 ? -8.992 2.920 18.312 1.00 98.31 195 LEU A N 1
ATOM 1583 C CA . LEU A 1 195 ? -10.042 1.918 18.469 1.00 98.31 195 LEU A CA 1
ATOM 1584 C C . LEU A 1 195 ? -9.856 1.097 19.744 1.00 98.31 195 LEU A C 1
ATOM 1586 O O . LEU A 1 195 ? -8.754 0.642 20.066 1.00 98.31 195 LEU A O 1
ATOM 1590 N N . LYS A 1 196 ? -10.981 0.845 20.414 1.00 98.38 196 LYS A N 1
ATOM 1591 C CA . LYS A 1 196 ? -11.146 -0.187 21.433 1.00 98.38 196 LYS A CA 1
ATOM 1592 C C . LYS A 1 196 ? -12.524 -0.825 21.281 1.00 98.38 196 LYS A C 1
ATOM 1594 O O . LYS A 1 196 ? -13.538 -0.138 21.357 1.00 98.38 196 LYS A O 1
ATOM 1599 N N . LEU A 1 197 ? -12.553 -2.138 21.104 1.00 98.06 197 LEU A N 1
ATOM 1600 C CA . LEU A 1 197 ? -13.768 -2.931 20.972 1.00 98.06 197 LEU A CA 1
ATOM 1601 C C . LEU A 1 197 ? -14.081 -3.663 22.280 1.00 98.06 197 LEU A C 1
ATOM 1603 O O . LEU A 1 197 ? -13.203 -4.247 22.910 1.00 98.06 197 LEU A O 1
ATOM 1607 N N . LEU A 1 198 ? -15.344 -3.628 22.703 1.00 97.75 198 LEU A N 1
ATOM 1608 C CA . LEU A 1 198 ? -15.827 -4.412 23.850 1.00 97.75 198 LEU A CA 1
ATOM 1609 C C . LEU A 1 198 ? -16.365 -5.783 23.421 1.00 97.75 198 LEU A C 1
ATOM 1611 O O . LEU A 1 198 ? -16.350 -6.730 24.203 1.00 97.75 198 LEU A O 1
ATOM 1615 N N . THR A 1 199 ? -16.834 -5.879 22.181 1.00 97.38 199 THR A N 1
ATOM 1616 C CA . THR A 1 199 ? -17.357 -7.086 21.537 1.00 97.38 199 THR A CA 1
ATOM 1617 C C . THR A 1 199 ? -16.804 -7.169 20.122 1.00 97.38 199 THR A C 1
ATOM 1619 O O . THR A 1 199 ? -16.192 -6.215 19.643 1.00 97.38 199 THR A O 1
ATOM 1622 N N . ASN A 1 200 ? -17.030 -8.292 19.441 1.00 97.06 200 ASN A N 1
ATOM 1623 C CA . ASN A 1 200 ? -16.726 -8.369 18.017 1.00 97.06 200 ASN A CA 1
ATOM 1624 C C . ASN A 1 200 ? -17.465 -7.280 17.228 1.00 97.06 200 ASN A C 1
ATOM 1626 O O . ASN A 1 200 ? -18.518 -6.790 17.648 1.00 97.06 200 ASN A O 1
ATOM 1630 N N . GLY A 1 201 ? -16.865 -6.891 16.109 1.00 97.06 201 GLY A N 1
ATOM 1631 C CA . GLY A 1 201 ? -17.408 -5.902 15.198 1.00 97.06 201 GLY A CA 1
ATOM 1632 C C . GLY A 1 201 ? -16.417 -5.542 14.099 1.00 97.06 201 GLY A C 1
ATOM 1633 O O . GLY A 1 201 ? -15.410 -6.223 13.877 1.00 97.06 201 GLY A O 1
ATOM 1634 N N . SER A 1 202 ? -16.703 -4.447 13.406 1.00 97.69 202 SER A N 1
ATOM 1635 C CA . SER A 1 202 ? -15.885 -3.972 12.294 1.00 97.69 202 SER A CA 1
ATOM 1636 C C . SER A 1 202 ? -15.920 -2.458 12.169 1.00 97.69 202 SER A C 1
ATOM 1638 O O . SER A 1 202 ? -16.951 -1.845 12.440 1.00 97.69 202 SER A O 1
ATOM 1640 N N . VAL A 1 203 ? -14.836 -1.880 11.661 1.00 98.44 203 VAL A N 1
ATOM 1641 C CA . VAL A 1 203 ? -14.829 -0.526 11.094 1.00 98.44 203 VAL A CA 1
ATOM 1642 C C . VAL A 1 203 ? -14.705 -0.675 9.586 1.00 98.44 203 VAL A C 1
ATOM 1644 O O . VAL A 1 203 ? -13.815 -1.379 9.121 1.00 98.44 203 VAL A O 1
ATOM 1647 N N . SER A 1 204 ? -15.603 -0.055 8.825 1.00 98.50 204 SER A N 1
ATOM 1648 C CA . SER A 1 204 ? -15.619 -0.182 7.364 1.00 98.50 204 SER A CA 1
ATOM 1649 C C . SER A 1 204 ? -15.461 1.181 6.705 1.00 98.50 204 SER A C 1
ATOM 1651 O O . SER A 1 204 ? -16.017 2.166 7.192 1.00 98.50 204 SER A O 1
ATOM 1653 N N . VAL A 1 205 ? -14.714 1.232 5.604 1.00 98.38 205 VAL A N 1
ATOM 1654 C CA . VAL A 1 205 ? -14.479 2.445 4.815 1.00 98.38 205 VAL A CA 1
ATOM 1655 C C . VAL A 1 205 ? -15.011 2.215 3.409 1.00 98.38 205 VAL A C 1
ATOM 1657 O O . VAL A 1 205 ? -14.612 1.263 2.742 1.00 98.38 205 VAL A O 1
ATOM 1660 N N . VAL A 1 206 ? -15.922 3.080 2.970 1.00 97.50 206 VAL A N 1
ATOM 1661 C CA . VAL A 1 206 ? -16.477 3.048 1.612 1.00 97.50 206 VAL A CA 1
ATOM 1662 C C . VAL A 1 206 ? -15.631 3.948 0.717 1.00 97.50 206 VAL A C 1
ATOM 1664 O O . VAL A 1 206 ? -15.413 5.116 1.043 1.00 97.50 206 VAL A O 1
ATOM 1667 N N . LEU A 1 207 ? -15.168 3.401 -0.403 1.00 96.00 207 LEU A N 1
ATOM 1668 C CA . LEU A 1 207 ? -14.297 4.049 -1.377 1.00 96.00 207 LEU A CA 1
ATOM 1669 C C . LEU A 1 207 ? -15.031 4.207 -2.707 1.00 96.00 207 LEU A C 1
ATOM 1671 O O . LEU A 1 207 ? -15.617 3.253 -3.219 1.00 96.00 207 LEU A O 1
ATOM 1675 N N . GLU A 1 208 ? -14.965 5.402 -3.288 1.00 92.75 208 GLU A N 1
ATOM 1676 C CA . GLU A 1 208 ? -15.357 5.632 -4.678 1.00 92.75 208 GLU A CA 1
ATOM 1677 C C . GLU A 1 208 ? -14.130 5.463 -5.576 1.00 92.75 208 GLU A C 1
ATOM 1679 O O . GLU A 1 208 ? -13.095 6.094 -5.360 1.00 92.75 208 GLU A O 1
ATOM 1684 N N . THR A 1 209 ? -14.239 4.588 -6.574 1.00 87.00 209 THR A N 1
ATOM 1685 C CA . THR A 1 209 ? -13.117 4.228 -7.449 1.00 87.00 209 THR A CA 1
ATOM 1686 C C . THR A 1 209 ? -13.240 4.883 -8.820 1.00 87.00 209 THR A C 1
ATOM 1688 O O . THR A 1 209 ? -14.335 5.179 -9.303 1.00 87.00 209 THR A O 1
ATOM 1691 N N . THR A 1 210 ? -12.103 5.064 -9.495 1.00 83.56 210 THR A N 1
ATOM 1692 C CA . THR A 1 210 ? -12.054 5.579 -10.874 1.00 83.56 210 THR A CA 1
ATOM 1693 C C . THR A 1 210 ? -12.656 4.602 -11.891 1.00 83.56 210 THR A C 1
ATOM 1695 O O . THR A 1 210 ? -12.986 4.992 -13.014 1.00 83.56 210 THR A O 1
ATOM 1698 N N . GLU A 1 211 ? -12.854 3.336 -11.513 1.00 74.94 211 GLU A N 1
ATOM 1699 C CA . GLU A 1 211 ? -13.484 2.330 -12.357 1.00 74.94 211 GLU A CA 1
ATOM 1700 C C . GLU A 1 211 ? -15.015 2.483 -12.333 1.00 74.94 211 GLU A C 1
ATOM 1702 O O . GLU A 1 211 ? -15.727 1.922 -11.500 1.00 74.94 211 GLU A O 1
ATOM 1707 N N . LYS A 1 212 ? -15.545 3.253 -13.293 1.00 73.19 212 LYS A N 1
ATOM 1708 C CA . LYS A 1 212 ? -16.995 3.416 -13.542 1.00 73.19 212 LYS A CA 1
ATOM 1709 C C . LYS A 1 212 ? -17.796 3.944 -12.335 1.00 73.19 212 LYS A C 1
ATOM 1711 O O . LYS A 1 212 ? -18.981 3.628 -12.229 1.00 73.19 212 LYS A O 1
ATOM 1716 N N . ASN A 1 213 ? -17.172 4.723 -11.447 1.00 78.25 213 ASN A N 1
ATOM 1717 C CA . ASN A 1 213 ? -17.767 5.235 -10.203 1.00 78.25 213 ASN A CA 1
ATOM 1718 C C . ASN A 1 213 ? -18.380 4.121 -9.337 1.00 78.25 213 ASN A C 1
ATOM 1720 O O . ASN A 1 213 ? -19.453 4.273 -8.750 1.00 78.25 213 ASN A O 1
ATOM 1724 N N . GLN A 1 214 ? -17.741 2.950 -9.314 1.00 87.88 214 GLN A N 1
ATOM 1725 C CA . GLN A 1 214 ? -18.178 1.861 -8.455 1.00 87.88 214 GLN A CA 1
ATOM 1726 C C . GLN A 1 214 ? -17.682 2.077 -7.028 1.00 87.88 214 GLN A C 1
ATOM 1728 O O . GLN A 1 214 ? -16.536 2.476 -6.808 1.00 87.88 214 GLN A O 1
ATOM 1733 N N . LEU A 1 215 ? -18.560 1.769 -6.073 1.00 93.31 215 LEU A N 1
ATOM 1734 C CA . LEU A 1 215 ? -18.239 1.771 -4.653 1.00 93.31 215 LEU A CA 1
ATOM 1735 C C . LEU A 1 215 ? -17.645 0.425 -4.247 1.00 93.31 215 LEU A C 1
ATOM 1737 O O . LEU A 1 215 ? -18.230 -0.616 -4.555 1.00 93.31 215 LEU A O 1
ATOM 1741 N N . PHE A 1 216 ? -16.522 0.476 -3.543 1.00 96.25 216 PHE A N 1
ATOM 1742 C CA . PHE A 1 216 ? -15.914 -0.657 -2.853 1.00 96.25 216 PHE A CA 1
ATOM 1743 C C . PHE A 1 216 ? -15.920 -0.401 -1.351 1.00 96.25 216 PHE A C 1
ATOM 1745 O O . PHE A 1 216 ? -15.862 0.750 -0.918 1.00 96.25 216 PHE A O 1
ATOM 1752 N N . THR A 1 217 ? -15.965 -1.464 -0.556 1.00 97.94 217 THR A N 1
ATOM 1753 C CA . THR A 1 217 ? -15.912 -1.360 0.904 1.00 97.94 217 THR A CA 1
ATOM 1754 C C . THR A 1 217 ? -14.720 -2.132 1.434 1.00 97.94 217 THR A C 1
ATOM 1756 O O . THR A 1 217 ? -14.579 -3.324 1.174 1.00 97.94 217 THR A O 1
ATOM 1759 N N . VAL A 1 218 ? -13.874 -1.469 2.218 1.00 98.44 218 VAL A N 1
ATOM 1760 C CA . VAL A 1 218 ? -12.804 -2.127 2.973 1.00 98.44 218 VAL A CA 1
ATOM 1761 C C . VAL A 1 218 ? -13.272 -2.306 4.413 1.00 98.44 218 VAL A C 1
ATOM 1763 O O . VAL A 1 218 ? -13.528 -1.332 5.121 1.00 98.44 218 VAL A O 1
ATOM 1766 N N . HIS A 1 219 ? -13.400 -3.553 4.850 1.00 98.50 219 HIS A N 1
ATOM 1767 C CA . HIS A 1 219 ? -13.849 -3.955 6.176 1.00 98.50 219 HIS A CA 1
ATOM 1768 C C . HIS A 1 219 ? -12.666 -4.363 7.052 1.00 98.50 219 HIS A C 1
ATOM 1770 O O . HIS A 1 219 ? -12.027 -5.390 6.821 1.00 98.50 219 HIS A O 1
ATOM 1776 N N . TYR A 1 220 ? -12.431 -3.614 8.123 1.00 98.62 220 TYR A N 1
ATOM 1777 C CA . TYR A 1 220 ? -11.484 -3.966 9.173 1.00 98.62 220 TYR A CA 1
ATOM 1778 C C . TYR A 1 220 ? -12.224 -4.696 10.298 1.00 98.62 220 TYR A C 1
ATOM 1780 O O . TYR A 1 220 ? -12.855 -4.074 11.154 1.00 98.62 220 TYR A O 1
ATOM 1788 N N . ILE A 1 221 ? -12.187 -6.029 10.264 1.00 98.19 221 ILE A N 1
ATOM 1789 C CA . ILE A 1 221 ? -12.989 -6.919 11.116 1.00 98.19 221 ILE A CA 1
ATOM 1790 C C . ILE A 1 221 ? -12.189 -7.429 12.320 1.00 98.19 221 ILE A C 1
ATOM 1792 O O . ILE A 1 221 ? -10.986 -7.681 12.229 1.00 98.19 221 ILE A O 1
ATOM 1796 N N . SER A 1 222 ? -12.849 -7.624 13.463 1.00 97.81 222 SER A N 1
ATOM 1797 C CA . SER A 1 222 ? -12.196 -7.980 14.730 1.00 97.81 222 SER A CA 1
ATOM 1798 C C . SER A 1 222 ? -11.804 -9.466 14.854 1.00 97.81 222 SER A C 1
ATOM 1800 O O . SER A 1 222 ? -12.105 -10.125 15.851 1.00 97.81 222 SER A O 1
ATOM 1802 N N . ASN A 1 223 ? -11.157 -10.031 13.834 1.00 97.06 223 ASN A N 1
ATOM 1803 C CA . ASN A 1 223 ? -10.675 -11.414 13.809 1.00 97.06 223 ASN A CA 1
ATOM 1804 C C . ASN A 1 223 ? -9.233 -11.496 13.264 1.00 97.06 223 ASN A C 1
ATOM 1806 O O . ASN A 1 223 ? -8.598 -10.476 13.009 1.00 97.06 223 ASN A O 1
ATOM 1810 N N . SER A 1 224 ? -8.697 -12.707 13.112 1.00 95.56 224 SER A N 1
ATOM 1811 C CA . SER A 1 224 ? -7.329 -12.957 12.628 1.00 95.56 224 SER A CA 1
ATOM 1812 C C . SER A 1 224 ? -7.243 -13.336 11.144 1.00 95.56 224 SER A C 1
ATOM 1814 O O . SER A 1 224 ? -6.205 -13.823 10.693 1.00 95.56 224 SER A O 1
ATOM 1816 N N . GLN A 1 225 ? -8.317 -13.154 10.373 1.00 96.12 225 GLN A N 1
ATOM 1817 C CA . GLN A 1 225 ? -8.287 -13.394 8.934 1.00 96.12 225 GLN A CA 1
ATOM 1818 C C . GLN A 1 225 ? -7.294 -12.432 8.275 1.00 96.12 225 GLN A C 1
ATOM 1820 O O . GLN A 1 225 ? -7.319 -11.238 8.537 1.00 96.12 225 GLN A O 1
ATOM 1825 N N . LEU A 1 226 ? -6.419 -12.932 7.405 1.00 96.69 226 LEU A N 1
ATOM 1826 C CA . LEU A 1 226 ? -5.406 -12.084 6.774 1.00 96.69 226 LEU A CA 1
ATOM 1827 C C . LEU A 1 226 ? -6.036 -11.064 5.815 1.00 96.69 226 LEU A C 1
ATOM 1829 O O . LEU A 1 226 ? -5.924 -9.860 6.021 1.00 96.69 226 LEU A O 1
ATOM 1833 N N . ILE A 1 227 ? -6.661 -11.579 4.757 1.00 97.75 227 ILE A N 1
ATOM 1834 C CA . ILE A 1 227 ? -7.334 -10.807 3.719 1.00 97.75 227 ILE A CA 1
ATOM 1835 C C . ILE A 1 227 ? -8.359 -11.711 3.021 1.00 97.75 227 ILE A C 1
ATOM 1837 O O . ILE A 1 227 ? -8.111 -12.910 2.867 1.00 97.75 227 ILE A O 1
ATOM 1841 N N . ALA A 1 228 ? -9.501 -11.174 2.602 1.00 97.69 228 ALA A N 1
ATOM 1842 C CA . ALA A 1 228 ? -10.341 -11.792 1.576 1.00 97.69 228 ALA A CA 1
ATOM 1843 C C . ALA A 1 228 ? -10.981 -10.731 0.689 1.00 97.69 228 ALA A C 1
ATOM 1845 O O . ALA A 1 228 ? -11.196 -9.606 1.121 1.00 97.69 228 ALA A O 1
ATOM 1846 N N . LEU A 1 229 ? -11.329 -11.134 -0.526 1.00 97.12 229 LEU A N 1
ATOM 1847 C CA . LEU A 1 229 ? -12.100 -10.341 -1.468 1.00 97.12 229 LEU A CA 1
ATOM 1848 C C . LEU A 1 229 ? -13.365 -11.121 -1.816 1.00 97.12 229 LEU A C 1
ATOM 1850 O O . LEU A 1 229 ? -13.290 -12.303 -2.167 1.00 97.12 229 LEU A O 1
ATOM 1854 N N . LYS A 1 230 ? -14.516 -10.463 -1.726 1.00 96.69 230 LYS A N 1
ATOM 1855 C CA . LYS A 1 230 ? -15.791 -10.988 -2.202 1.00 96.69 230 LYS A CA 1
ATOM 1856 C C . LYS A 1 230 ? -16.544 -9.863 -2.896 1.00 96.69 230 LYS A C 1
ATOM 1858 O O . LYS A 1 230 ? -16.940 -8.903 -2.252 1.00 96.69 230 LYS A O 1
ATOM 1863 N N . ASP A 1 231 ? -16.751 -10.005 -4.199 1.00 94.50 231 ASP A N 1
ATOM 1864 C CA . ASP A 1 231 ? -17.395 -8.990 -5.034 1.00 94.50 231 ASP A CA 1
ATOM 1865 C C . ASP A 1 231 ? -16.702 -7.620 -4.907 1.00 94.50 231 ASP A C 1
ATOM 1867 O O . ASP A 1 231 ? -15.619 -7.440 -5.461 1.00 94.50 231 ASP A O 1
ATOM 1871 N N . LYS A 1 232 ? -17.300 -6.671 -4.178 1.00 95.44 232 LYS A N 1
ATOM 1872 C CA . LYS A 1 232 ? -16.764 -5.315 -3.953 1.00 95.44 232 LYS A CA 1
ATOM 1873 C C . LYS A 1 232 ? -16.357 -5.056 -2.505 1.00 95.44 232 LYS A C 1
ATOM 1875 O O . LYS A 1 232 ? -16.080 -3.917 -2.135 1.00 95.44 232 LYS A O 1
ATOM 1880 N N . ASP A 1 233 ? -16.329 -6.110 -1.704 1.00 97.50 233 ASP A N 1
ATOM 1881 C CA . ASP A 1 233 ? -16.011 -6.055 -0.291 1.00 97.50 233 ASP A CA 1
ATOM 1882 C C . ASP A 1 233 ? -14.651 -6.721 -0.051 1.00 97.50 233 ASP A C 1
ATOM 1884 O O . ASP A 1 233 ? -14.427 -7.899 -0.363 1.00 97.50 233 ASP A O 1
ATOM 1888 N N . ILE A 1 234 ? -13.729 -5.939 0.500 1.00 98.31 234 ILE A N 1
ATOM 1889 C CA . ILE A 1 234 ? -12.376 -6.346 0.868 1.00 98.31 234 ILE A CA 1
ATOM 1890 C C . ILE A 1 234 ? -12.335 -6.456 2.388 1.00 98.31 234 ILE A C 1
ATOM 1892 O O . ILE A 1 234 ? -12.723 -5.534 3.093 1.00 98.31 234 ILE A O 1
ATOM 1896 N N . PHE A 1 235 ? -11.867 -7.577 2.922 1.00 98.56 235 PHE A N 1
ATOM 1897 C CA . PHE A 1 235 ? -11.891 -7.865 4.354 1.00 98.56 235 PHE A CA 1
ATOM 1898 C C . PHE A 1 235 ? -10.481 -8.031 4.891 1.00 98.56 235 PHE A C 1
ATOM 1900 O O . PHE A 1 235 ? -9.769 -8.927 4.448 1.00 98.56 235 PHE A O 1
ATOM 1907 N N . TYR A 1 236 ? -10.124 -7.251 5.907 1.00 98.75 236 TYR A N 1
ATOM 1908 C CA . TYR A 1 236 ? -8.885 -7.360 6.670 1.00 98.75 236 TYR A CA 1
ATOM 1909 C C . TYR A 1 236 ? -9.195 -7.664 8.132 1.00 98.75 236 TYR A C 1
ATOM 1911 O O . TYR A 1 236 ? -9.859 -6.882 8.814 1.00 98.75 236 TYR A O 1
ATOM 1919 N N . GLY A 1 237 ? -8.674 -8.771 8.655 1.00 98.56 237 GLY A N 1
ATOM 1920 C CA . GLY A 1 237 ? -8.701 -9.037 10.088 1.00 98.56 237 GLY A CA 1
ATOM 1921 C C . GLY A 1 237 ? -7.681 -8.164 10.809 1.00 98.56 237 GLY A C 1
ATOM 1922 O O . GLY A 1 237 ? -6.482 -8.213 10.529 1.00 98.56 237 GLY A O 1
ATOM 1923 N N . ILE A 1 238 ? -8.159 -7.359 11.753 1.00 98.56 238 ILE A N 1
ATOM 1924 C CA . ILE A 1 238 ? -7.330 -6.465 12.571 1.00 98.56 238 ILE A CA 1
ATOM 1925 C C . ILE A 1 238 ? -7.099 -7.001 13.987 1.00 98.56 238 ILE A C 1
ATOM 1927 O O . ILE A 1 238 ? -6.510 -6.310 14.812 1.00 98.56 238 ILE A O 1
ATOM 1931 N N . GLY A 1 239 ? -7.527 -8.225 14.292 1.00 98.00 239 GLY A N 1
ATOM 1932 C CA . GLY A 1 239 ? -7.476 -8.809 15.631 1.00 98.00 239 GLY A CA 1
ATOM 1933 C C . GLY A 1 239 ? -8.581 -8.279 16.550 1.00 98.00 239 GLY A C 1
ATOM 1934 O O . GLY A 1 239 ? -9.412 -7.471 16.153 1.00 98.00 239 GLY A O 1
ATOM 1935 N N . ALA A 1 240 ? -8.599 -8.730 17.805 1.00 97.62 240 ALA A N 1
ATOM 1936 C CA . ALA A 1 240 ? -9.721 -8.471 18.716 1.00 97.62 240 ALA A CA 1
ATOM 1937 C C . ALA A 1 240 ? -9.876 -6.994 19.137 1.00 97.62 240 ALA A C 1
ATOM 1939 O O . ALA A 1 240 ? -10.971 -6.572 19.491 1.00 97.62 240 ALA A O 1
ATOM 1940 N N . ARG A 1 241 ? -8.781 -6.214 19.127 1.00 97.81 241 ARG A N 1
ATOM 1941 C CA . ARG A 1 241 ? -8.744 -4.781 19.496 1.00 97.81 241 ARG A CA 1
ATOM 1942 C C . ARG A 1 241 ? -9.450 -4.456 20.825 1.00 97.81 241 ARG A C 1
ATOM 1944 O O . ARG A 1 241 ? -10.055 -3.402 20.974 1.00 97.81 241 ARG A O 1
ATOM 1951 N N . THR A 1 242 ? -9.339 -5.340 21.820 1.00 97.69 242 THR A N 1
ATOM 1952 C CA . THR A 1 242 ? -9.973 -5.190 23.149 1.00 97.69 242 THR A CA 1
ATOM 1953 C C . THR A 1 242 ? -9.300 -4.159 24.059 1.00 97.69 242 THR A C 1
ATOM 1955 O O . THR A 1 242 ? -9.840 -3.772 25.098 1.00 97.69 242 THR A O 1
ATOM 1958 N N . SER A 1 243 ? -8.120 -3.695 23.659 1.00 97.75 243 SER A N 1
ATOM 1959 C CA . SER A 1 243 ? -7.366 -2.616 24.291 1.00 97.75 243 SER A CA 1
ATOM 1960 C C . SER A 1 243 ? -7.199 -1.472 23.298 1.00 97.75 243 SER A C 1
ATOM 1962 O O . SER A 1 243 ? -7.175 -1.708 22.091 1.00 97.75 243 SER A O 1
ATOM 1964 N N . TRP A 1 244 ? -7.059 -0.248 23.813 1.00 98.19 244 TRP A N 1
ATOM 1965 C CA . TRP A 1 244 ? -6.815 0.933 22.988 1.00 98.19 244 TRP A CA 1
ATOM 1966 C C . TRP A 1 244 ? -5.588 0.738 22.096 1.00 98.19 244 TRP A C 1
ATOM 1968 O O . TRP A 1 244 ? -4.503 0.419 22.581 1.00 98.19 244 TRP A O 1
ATOM 1978 N N . SER A 1 245 ? -5.770 0.954 20.797 1.00 97.94 245 SER A N 1
ATOM 1979 C CA . SER A 1 245 ? -4.688 1.004 19.816 1.00 97.94 245 SER A CA 1
ATOM 1980 C C . SER A 1 245 ? -5.048 1.969 18.694 1.00 97.94 245 SER A C 1
ATOM 1982 O O . SER A 1 245 ? -6.222 2.083 18.343 1.00 97.94 245 SER A O 1
ATOM 1984 N N . THR A 1 246 ? -4.044 2.628 18.124 1.00 98.69 246 THR A N 1
ATOM 1985 C CA . THR A 1 246 ? -4.206 3.436 16.915 1.00 98.69 246 THR A CA 1
ATOM 1986 C C . THR A 1 246 ? -4.087 2.526 15.702 1.00 98.69 246 THR A C 1
ATOM 1988 O O . THR A 1 246 ? -3.107 1.792 15.557 1.00 98.69 246 THR A O 1
ATOM 1991 N N . ILE A 1 247 ? -5.095 2.552 14.842 1.00 98.62 247 ILE A N 1
ATOM 1992 C CA . ILE A 1 247 ? -5.096 1.846 13.566 1.00 98.62 247 ILE A CA 1
ATOM 1993 C C . ILE A 1 247 ? -4.817 2.882 12.488 1.00 98.62 247 ILE A C 1
ATOM 1995 O O . ILE A 1 247 ? -5.493 3.903 12.442 1.00 98.62 247 ILE A O 1
ATOM 1999 N N . THR A 1 248 ? -3.842 2.609 11.625 1.00 98.75 248 THR A N 1
ATOM 2000 C CA . THR A 1 248 ? -3.490 3.466 10.488 1.00 98.75 248 THR A CA 1
ATOM 2001 C C . THR A 1 248 ? -3.397 2.602 9.245 1.00 98.75 248 THR A C 1
ATOM 2003 O O . THR A 1 248 ? -2.660 1.613 9.248 1.00 98.75 248 THR A O 1
ATOM 2006 N N . ARG A 1 249 ? -4.163 2.946 8.209 1.00 98.69 249 ARG A N 1
ATOM 2007 C CA . ARG A 1 249 ? -4.295 2.167 6.975 1.00 98.69 249 ARG A CA 1
ATOM 2008 C C . ARG A 1 249 ? -4.145 3.071 5.765 1.00 98.69 249 ARG A C 1
ATOM 2010 O O . ARG A 1 249 ? -4.707 4.162 5.738 1.00 98.69 249 ARG A O 1
ATOM 2017 N N . ASP A 1 250 ? -3.396 2.598 4.780 1.00 98.50 250 ASP A N 1
ATOM 2018 C CA . ASP A 1 250 ? -3.326 3.216 3.463 1.00 98.50 250 ASP A CA 1
ATOM 2019 C C . ASP A 1 250 ? -4.391 2.573 2.570 1.00 98.50 250 ASP A C 1
ATOM 2021 O O . ASP A 1 250 ? -4.274 1.408 2.194 1.00 98.50 250 ASP A O 1
ATOM 2025 N N . LEU A 1 251 ? -5.438 3.336 2.260 1.00 98.12 251 LEU A N 1
ATOM 2026 C CA . LEU A 1 251 ? -6.585 2.877 1.481 1.00 98.12 251 LEU A CA 1
ATOM 2027 C C . LEU A 1 251 ? -6.236 2.637 0.008 1.00 98.12 251 LEU A C 1
ATOM 2029 O O . LEU A 1 251 ? -6.970 1.915 -0.654 1.00 98.12 251 LEU A O 1
ATOM 2033 N N . VAL A 1 252 ? -5.136 3.208 -0.503 1.00 97.00 252 VAL A N 1
ATOM 2034 C CA . VAL A 1 252 ? -4.651 2.925 -1.866 1.00 97.00 252 VAL A CA 1
ATOM 2035 C C . VAL A 1 252 ? -3.977 1.560 -1.918 1.00 97.00 252 VAL A C 1
ATOM 2037 O O . VAL A 1 252 ? -4.143 0.840 -2.892 1.00 97.00 252 VAL A O 1
ATOM 2040 N N . THR A 1 253 ? -3.223 1.204 -0.878 1.00 97.69 253 THR A N 1
ATOM 2041 C CA . THR A 1 253 ? -2.562 -0.106 -0.776 1.00 97.69 253 THR A CA 1
ATOM 2042 C C . THR A 1 253 ? -3.539 -1.219 -0.374 1.00 97.69 253 THR A C 1
ATOM 2044 O O . THR A 1 253 ? -3.344 -2.375 -0.746 1.00 97.69 253 THR A O 1
ATOM 2047 N N . ASP A 1 254 ? -4.558 -0.899 0.428 1.00 97.88 254 ASP A N 1
ATOM 2048 C CA . ASP A 1 254 ? -5.564 -1.869 0.877 1.00 97.88 254 ASP A CA 1
ATOM 2049 C C . ASP A 1 254 ? -6.635 -2.191 -0.189 1.00 97.88 254 ASP A C 1
ATOM 2051 O O . ASP A 1 254 ? -7.328 -3.200 -0.042 1.00 97.88 254 ASP A O 1
ATOM 2055 N N . PHE A 1 255 ? -6.790 -1.345 -1.215 1.00 94.50 255 PHE A N 1
ATOM 2056 C CA . PHE A 1 255 ? -7.710 -1.529 -2.346 1.00 94.50 255 PHE A CA 1
ATOM 2057 C C . PHE A 1 255 ? -7.050 -2.309 -3.491 1.00 94.50 255 PHE A C 1
ATOM 2059 O O . PHE A 1 255 ? -7.643 -3.329 -3.913 1.00 94.50 255 PHE A O 1
#

Solvent-accessible surface area (backbone atoms only — not comparable to full-atom values): 15943 Å² total; per-residue (Å²): 87,80,39,83,43,72,48,94,88,75,50,75,46,75,30,39,37,59,94,92,48,77,46,73,50,59,81,53,50,30,68,76,69,66,34,48,71,49,79,46,82,51,96,92,47,77,43,78,47,77,34,77,68,82,88,77,86,75,83,78,89,64,85,89,51,96,92,51,58,51,85,64,24,56,79,50,70,56,78,80,36,87,43,36,76,45,66,34,44,63,77,73,42,50,28,29,32,82,91,41,89,87,50,45,83,39,68,68,62,37,50,49,42,53,43,13,55,54,16,29,70,77,69,55,78,84,79,89,83,85,86,66,77,67,52,62,90,71,66,95,83,63,82,69,64,60,65,47,67,48,92,87,42,48,76,45,72,45,78,39,80,92,74,75,42,45,35,76,47,74,47,62,57,88,92,53,94,49,71,45,70,78,78,87,72,90,84,73,53,71,51,71,51,79,42,65,36,94,59,82,55,68,55,71,49,79,42,81,38,91,68,85,71,40,70,34,34,44,33,41,29,41,36,80,51,64,68,50,78,54,98,52,39,36,37,27,12,39,27,62,42,67,54,82,44,78,48,73,47,50,54,75,78,75,102

Secondary structure (DSSP, 8-state):
-EEEEEETTTEEEEEEEETTEEE--HHHHHHHHT-EEEEEEETTEEEEEEES-SS------S---TTS--TTGGG--STTSTTEEEE-TTTSSEEE-TT-TT-B--HHHHHHHHHHHHHHHTTSPPPP------SS---TTSPP--EE--TT-EEEEEEETTTTEEEEEEE--TTS---EE----SS--EEEEEE--SSS-EEEEEEE-TTTT-EEEEEEESS----EEETTEEEEE-----S-EEEEEEHHHH-

Foldseek 3Di:
DWDWDQDPVPDTDIWDDDPPDIGDDVVCVCVVLVWDWDWDDDVPDIDIDTGRDDDDQDDDPDDDDPQAQDRRLLPDDLLPDPQFPAQALAPRFTWGCPPHPVTHDDVVSRVSNVSSVSNVVVPPDDDDDDDQDFLDDDDPPDDHQDKDADPPKDWDWDQDPVVRGIDIDIDDDQPDPDIDGDDPDDDAQKDKDKDADPDWDWDKDWDQDPPVRDIAIEIATQPRDGWDDDDRYIYHDNHNRNDIDMGIDRRVSSD

Nearest PDB structures (foldseek):
  6i01-assembly1_A  TM=9.884E-01  e=6.784E-39  Homo sapiens
  6i02-assembly1_A  TM=9.873E-01  e=1.021E-38  Homo sapiens
  6i02-assembly1_B  TM=9.800E-01  e=2.923E-38  Homo sapiens
  6hzz-assembly1_B  TM=9.701E-01  e=1.942E-38  Homo sapiens
  4pxq-assembly1_B  TM=9.314E-01  e=4.495E-34  Danio rerio

Radius of gyration: 27.05 Å; Cα contacts (8 Å, |Δi|>4): 382; chains: 1; bounding box: 61×47×83 Å

Organism: NCBI:txid129469

pLDDT: mean 94.9, std 8.43, range [44.94, 98.81]

Mean predicted aligned error: 5.72 Å

Sequence (255 aa):
EDIDCLINDEHTIKGRREGNEVFLPFSWVEKYFEVYGKIAQYDGYDRFEFSHSYSKVYTQRAPYHPDGVFMSFEGYNVEVRDRVKCISGVEGVPLSTQWGPQGYFYPIQIAQYGLSHYSKNLTEKPPHVEVYETAEEREQGSPPGKWTVPKGCFVTTLLDKSRFTNVKQFVVPENSEGASLQLGNTKDFVISFDLKLLTNGSVSVVLETTEKNQLFTVHYISNSQLIALKDKDIFYGIGARTSWSTITRDLVTDF